Protein AF-A0A9W9NCR7-F1 (afdb_monomer_lite)

Sequence (289 aa):
MALSDISPRDAAFWTDAGGSRPLNTRGIPTPNPRQFLWVQVQWIVLAYLWFDLYKIIFVPGRASRMVDAIADTLIGAPANYPVKQVLQTSLECLINIISARFFLGGMQAFWGLVAVSASTDTLGTTADIWMWPPIFGAFNPFERSFQGLWGNWWHDILQRPFYFMAEWILPPNPSQVSYLWTIFGLTGVVHAVASYVTVQRALPAAKVFISFSLQPIATVYLKAPTRWKISLSLGGHNFLLSIVWVAESILSAAWFVWGLHWFWTDPGLAAFFTSISLPCSALQMTCSF

InterPro domains:
  IPR032805 Wax synthase domain [PF13813] (132-201)

Secondary structure (DSSP, 8-state):
--TT---HHHHHHHH-SSS---B-TTSPBPP-HHHHHHHHHHHHHHHHHHHHHHHHHSSTTHHHHHHHHHHHHHHSS---HHHHHHHHHHHHHHHHHHHHHHHHHHHHHHHHHHHHHHHHHHH---S-GGGS--SS----TT--SHHHIIIIITTHHHHHHHHHHHHHHSPSS--HHHHHHHHHHHHHHHHHHHHHHHH--HHHHHHHHHHHHHHHHHHHHTTHHHHHHHHHHSS--HHHHHHHHHHHHHHHHHIIIIITHHHHT-HHHHHHHHH---TT-HHHHHT--

Organism: Penicillium citrinum (NCBI:txid5077)

Foldseek 3Di:
DDPVPPPVVNVVVVPPPDDDADQDPVRHHDADLVVLLVQLVVLLVQLLVLLLVCCVCVPPPNLLVVLQVCCCVPVVDRPPPVVSVLSSLLVLLVSLVVNVQSVQSNVLSVVLVVCCVPPCVPPVNTSHVVVSDGQFADDDPVQLAPCCCVCGGHRVVCQVVLQVVLVVPDDPPDDPLSSQLSSLLVVLQVVLVVLCVQVVDNVLSVLSNVLSNCVSCLRPVLPPPLCVVDVPPDPDDPVSVVVSSVVNVVVVSCCCCPSCVCVSVPVSSVCVSVVPDDPDRVVVVVVPD

pLDDT: mean 76.22, std 15.1, range [27.3, 96.5]

Structure (mmCIF, N/CA/C/O backbone):
data_AF-A0A9W9NCR7-F1
#
_entry.id   AF-A0A9W9NCR7-F1
#
loop_
_atom_site.group_PDB
_atom_site.id
_atom_site.type_symbol
_atom_site.label_atom_id
_atom_site.label_alt_id
_atom_site.label_comp_id
_atom_site.label_asym_id
_atom_site.label_entity_id
_atom_site.label_seq_id
_atom_site.pdbx_PDB_ins_code
_atom_site.Cartn_x
_atom_site.Cartn_y
_atom_site.Cartn_z
_atom_site.occupancy
_atom_site.B_iso_or_equiv
_atom_site.auth_seq_id
_atom_site.auth_comp_id
_atom_site.auth_asym_id
_atom_site.auth_atom_id
_atom_site.pdbx_PDB_model_num
ATOM 1 N N . MET A 1 1 ? -9.897 13.897 21.481 1.00 36.91 1 MET A N 1
ATOM 2 C CA . MET A 1 1 ? -10.704 14.214 20.284 1.00 36.91 1 MET A CA 1
ATOM 3 C C . MET A 1 1 ? -12.133 13.762 20.555 1.00 36.91 1 MET A C 1
ATOM 5 O O . MET A 1 1 ? -12.321 12.597 20.883 1.00 36.91 1 MET A O 1
ATOM 9 N N . ALA A 1 2 ? -13.107 14.673 20.565 1.00 27.30 2 ALA A N 1
ATOM 10 C CA . ALA A 1 2 ? -14.512 14.313 20.761 1.00 27.30 2 ALA A CA 1
ATOM 11 C C . ALA A 1 2 ? -15.055 13.639 19.487 1.00 27.30 2 ALA A C 1
ATOM 13 O O . ALA A 1 2 ? -14.632 13.978 18.385 1.00 27.30 2 ALA A O 1
ATOM 14 N N . LEU A 1 3 ? -16.014 12.717 19.621 1.00 30.00 3 LEU A N 1
ATOM 15 C CA . LEU A 1 3 ? -16.709 12.056 18.499 1.00 30.00 3 LEU A CA 1
ATOM 16 C C . LEU A 1 3 ? -17.466 13.030 17.561 1.00 30.00 3 LEU A C 1
ATOM 18 O O . LEU A 1 3 ? -18.091 12.591 16.602 1.00 30.00 3 LEU A O 1
ATOM 22 N N . SER A 1 4 ? -17.414 14.339 17.824 1.00 29.73 4 SER A N 1
ATOM 23 C CA . SER A 1 4 ? -18.008 15.400 17.008 1.00 29.73 4 SER A CA 1
ATOM 24 C C . SER A 1 4 ? -17.183 15.797 15.778 1.00 29.73 4 SER A C 1
ATOM 26 O O . SER A 1 4 ? -17.719 16.490 14.923 1.00 29.73 4 SER A O 1
ATOM 28 N N . ASP A 1 5 ? -15.929 15.348 15.653 1.00 33.25 5 ASP A N 1
ATOM 29 C CA . ASP A 1 5 ? -15.047 15.685 14.517 1.00 33.25 5 ASP A CA 1
ATOM 30 C C . ASP A 1 5 ? -14.974 14.567 13.461 1.00 33.25 5 ASP A C 1
ATOM 32 O O . ASP A 1 5 ? -13.948 14.353 12.812 1.00 33.25 5 ASP A O 1
ATOM 36 N N . ILE A 1 6 ? -16.066 13.819 13.276 1.00 39.53 6 ILE A N 1
ATOM 37 C CA . ILE A 1 6 ? -16.197 12.951 12.103 1.00 39.53 6 ILE A CA 1
ATOM 38 C C . ILE A 1 6 ? -16.379 13.869 10.893 1.00 39.53 6 ILE A C 1
ATOM 40 O O . ILE A 1 6 ? -17.384 14.568 10.766 1.00 39.53 6 ILE A O 1
ATOM 44 N N . SER A 1 7 ? -15.374 13.885 10.020 1.00 37.06 7 SER A N 1
ATOM 45 C CA . SER A 1 7 ? -15.389 14.621 8.758 1.00 37.06 7 SER A CA 1
ATOM 46 C C . SER A 1 7 ? -16.710 14.376 8.004 1.00 37.06 7 SER A C 1
ATOM 48 O O . SER A 1 7 ? -1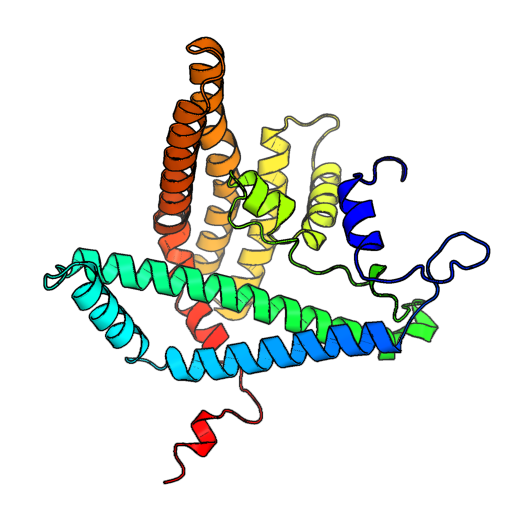7.134 13.224 7.890 1.00 37.06 7 SER A O 1
ATOM 50 N N . PRO A 1 8 ? -17.347 15.403 7.410 1.00 40.12 8 PRO A N 1
ATOM 51 C CA . PRO A 1 8 ? -18.537 15.229 6.570 1.00 40.12 8 PRO A CA 1
ATOM 52 C C . PRO A 1 8 ? -18.356 14.204 5.434 1.00 40.12 8 PRO A C 1
ATOM 54 O O . PRO A 1 8 ? -19.335 13.644 4.947 1.00 40.12 8 PRO A O 1
ATOM 57 N N . ARG A 1 9 ? -17.109 13.923 5.021 1.00 42.88 9 ARG A N 1
ATOM 58 C CA . ARG A 1 9 ? -16.788 12.853 4.060 1.00 42.88 9 ARG A CA 1
ATOM 59 C C . ARG A 1 9 ? -16.939 11.451 4.634 1.00 42.88 9 ARG A C 1
ATOM 61 O O . ARG A 1 9 ? -17.407 10.575 3.913 1.00 42.88 9 ARG A O 1
ATOM 68 N N . ASP A 1 10 ? -16.577 11.251 5.897 1.00 42.09 10 ASP A N 1
ATOM 69 C CA . ASP A 1 10 ? -16.763 9.964 6.561 1.00 42.09 10 ASP A CA 1
ATOM 70 C C . ASP A 1 10 ? -18.267 9.692 6.639 1.00 42.09 10 ASP A C 1
ATOM 72 O O . ASP A 1 10 ? -18.712 8.627 6.237 1.00 42.09 10 ASP A O 1
ATOM 76 N N . ALA A 1 11 ? -19.072 10.699 7.006 1.00 39.50 11 ALA A N 1
ATOM 77 C CA . ALA A 1 11 ? -20.534 10.608 6.992 1.00 39.50 11 ALA A CA 1
ATOM 78 C C . ALA A 1 11 ? -21.113 10.276 5.599 1.00 39.50 11 ALA A C 1
ATOM 80 O O . ALA A 1 11 ? -22.012 9.444 5.510 1.00 39.50 11 ALA A O 1
ATOM 81 N N . ALA A 1 12 ? -20.576 10.862 4.521 1.00 40.84 12 ALA A N 1
ATOM 82 C CA . ALA A 1 12 ? -21.054 10.634 3.153 1.00 40.84 12 ALA A CA 1
ATOM 83 C C . ALA A 1 12 ? -20.788 9.205 2.635 1.00 40.84 12 ALA A C 1
ATOM 85 O O . ALA A 1 12 ? -21.637 8.623 1.958 1.00 40.84 12 ALA A O 1
ATOM 86 N N . PHE A 1 13 ? -19.649 8.597 2.995 1.00 43.56 13 PHE A N 1
ATOM 87 C CA . PHE A 1 13 ? -19.373 7.192 2.664 1.00 43.56 13 PHE A CA 1
ATOM 88 C C . PHE A 1 13 ? -20.378 6.238 3.333 1.00 43.56 13 PHE A C 1
ATOM 90 O O . PHE A 1 13 ? -20.755 5.219 2.753 1.00 43.56 13 PHE A O 1
ATOM 97 N N . TRP A 1 14 ? -20.870 6.592 4.526 1.00 43.94 14 TRP A N 1
ATOM 98 C CA . TRP A 1 14 ? -21.879 5.813 5.249 1.00 43.94 14 TRP A CA 1
ATOM 99 C C . TRP A 1 14 ? -23.312 6.004 4.726 1.00 43.94 14 TRP A C 1
ATOM 101 O O . TRP A 1 14 ? -24.153 5.139 4.975 1.00 43.94 14 TRP A O 1
ATOM 111 N N . THR A 1 15 ? -23.606 7.087 3.996 1.00 43.56 15 THR A N 1
ATOM 112 C CA . THR A 1 15 ? -24.964 7.403 3.512 1.00 43.56 15 THR A CA 1
ATOM 113 C C . THR A 1 15 ? -25.232 7.019 2.056 1.00 43.56 15 THR A C 1
ATOM 115 O O . THR A 1 15 ? -26.384 6.750 1.722 1.00 43.56 15 THR A O 1
ATOM 118 N N . ASP A 1 16 ? -24.211 6.939 1.195 1.00 39.50 16 ASP A N 1
ATOM 119 C CA . ASP A 1 16 ? -24.409 6.768 -0.260 1.00 39.50 16 ASP A CA 1
ATOM 120 C C . ASP A 1 16 ? -24.527 5.314 -0.749 1.00 39.50 16 ASP A C 1
ATOM 122 O O . ASP A 1 16 ? -24.848 5.067 -1.912 1.00 39.50 16 ASP A O 1
ATOM 126 N N . ALA A 1 17 ? -24.380 4.318 0.128 1.00 43.31 17 ALA A N 1
ATOM 127 C CA . ALA A 1 17 ? -24.696 2.927 -0.209 1.00 43.31 17 ALA A CA 1
ATOM 128 C C . ALA A 1 17 ? -26.210 2.636 -0.096 1.00 43.31 17 ALA A C 1
ATOM 130 O O . ALA A 1 17 ? -26.626 1.763 0.665 1.00 43.31 17 ALA A O 1
ATOM 131 N N . GLY A 1 18 ? -27.013 3.391 -0.855 1.00 37.91 18 GLY A N 1
ATOM 132 C CA . GLY A 1 18 ? -28.340 3.030 -1.366 1.00 37.91 18 GLY A CA 1
ATOM 133 C C . GLY A 1 18 ? -29.353 2.459 -0.370 1.00 37.91 18 GLY A C 1
ATOM 134 O O . GLY A 1 18 ? -29.524 1.245 -0.278 1.00 37.91 18 GLY A O 1
ATOM 135 N N . GLY A 1 19 ? -30.112 3.343 0.278 1.00 45.12 19 GLY A N 1
ATOM 136 C CA . GLY A 1 19 ? -31.351 3.004 0.982 1.00 45.12 19 GLY A CA 1
ATOM 137 C C . GLY A 1 19 ? -31.327 3.437 2.441 1.00 45.12 19 GLY A C 1
ATOM 138 O O . GLY A 1 19 ? -30.420 3.085 3.190 1.00 45.12 19 GLY A O 1
ATOM 139 N N . SER A 1 20 ? -32.342 4.196 2.853 1.00 47.75 20 SER A N 1
ATOM 140 C CA . SER A 1 20 ? -32.597 4.574 4.244 1.00 47.75 20 SER A CA 1
ATOM 141 C C . SER A 1 20 ? -32.640 3.325 5.130 1.00 47.75 20 SER A C 1
ATOM 143 O O . SER A 1 20 ? -33.665 2.641 5.200 1.00 47.75 20 SER A O 1
ATOM 145 N N . ARG A 1 21 ? -31.519 2.978 5.772 1.00 56.84 21 ARG A N 1
ATOM 146 C CA . ARG A 1 21 ? -31.480 1.830 6.678 1.00 56.84 21 ARG A CA 1
ATOM 147 C C . ARG A 1 21 ? -32.313 2.146 7.917 1.00 56.84 21 ARG A C 1
ATOM 149 O O . ARG A 1 21 ? -32.193 3.251 8.448 1.00 56.84 21 ARG A O 1
ATOM 156 N N . PRO A 1 22 ? -33.117 1.193 8.412 1.00 54.28 22 PRO A N 1
ATOM 157 C CA . PRO A 1 22 ? -33.780 1.355 9.692 1.00 54.28 22 PRO A CA 1
ATOM 158 C C . PRO A 1 22 ? -32.711 1.509 10.777 1.00 54.28 22 PRO A C 1
ATOM 160 O O . PRO A 1 22 ? -31.915 0.599 11.042 1.00 54.28 22 PRO A O 1
ATOM 163 N N . LEU A 1 23 ? -32.672 2.704 11.361 1.00 62.44 23 LEU A N 1
ATOM 164 C CA . LEU A 1 23 ? -31.898 2.986 12.556 1.00 62.44 23 LEU A CA 1
ATOM 165 C C . LEU A 1 23 ? -32.598 2.312 13.738 1.00 62.44 23 LEU A C 1
ATOM 167 O O . LEU A 1 23 ? -33.828 2.307 13.823 1.00 62.44 23 LEU A O 1
ATOM 171 N N . ASN A 1 24 ? -31.831 1.734 14.656 1.00 63.00 24 ASN A N 1
ATOM 172 C CA . ASN A 1 24 ? -32.387 1.307 15.932 1.00 63.00 24 ASN A CA 1
ATOM 173 C C . ASN A 1 24 ? -32.826 2.533 16.758 1.00 63.00 24 ASN A C 1
ATOM 175 O O . ASN A 1 24 ? -32.590 3.684 16.387 1.00 63.00 24 ASN A O 1
ATOM 179 N N . THR A 1 25 ? -33.421 2.296 17.926 1.00 60.38 25 THR A N 1
ATOM 180 C CA . THR A 1 25 ? -33.891 3.356 18.839 1.00 60.38 25 THR A CA 1
ATOM 181 C C . THR A 1 25 ? -32.801 4.335 19.302 1.00 60.38 25 THR A C 1
ATOM 183 O O . THR A 1 25 ? -33.123 5.355 19.902 1.00 60.38 25 THR A O 1
ATOM 186 N N . ARG A 1 26 ? -31.519 4.056 19.024 1.00 61.25 26 ARG A N 1
ATOM 187 C CA . ARG A 1 26 ? -30.360 4.906 19.335 1.00 61.25 26 ARG A CA 1
ATOM 188 C C . ARG A 1 26 ? -29.765 5.606 18.108 1.00 61.25 26 ARG A C 1
ATOM 190 O O . ARG A 1 26 ? -28.696 6.194 18.222 1.00 61.25 26 ARG A O 1
ATOM 197 N N . GLY A 1 27 ? -30.406 5.529 16.942 1.00 68.19 27 GLY A N 1
ATOM 198 C CA . GLY A 1 27 ? -29.874 6.132 15.718 1.00 68.19 27 GLY A CA 1
ATOM 199 C C . GLY A 1 27 ? -28.718 5.347 15.086 1.00 68.19 27 GLY A C 1
ATOM 200 O O . GLY A 1 27 ? -28.031 5.882 14.223 1.00 68.19 27 GLY A O 1
ATOM 201 N N . ILE A 1 28 ? -28.481 4.097 15.503 1.00 64.81 28 ILE A N 1
ATOM 202 C CA . ILE A 1 28 ? -27.407 3.248 14.967 1.00 64.81 28 ILE A CA 1
ATOM 203 C C . ILE A 1 28 ? -28.005 2.345 13.880 1.00 64.81 28 ILE A C 1
ATOM 205 O O . ILE A 1 28 ? -29.048 1.728 14.131 1.00 64.81 28 ILE A O 1
ATOM 209 N N . PRO A 1 29 ? -27.390 2.238 12.688 1.00 68.25 29 PRO A N 1
ATOM 210 C CA . PRO A 1 29 ? -27.829 1.299 11.662 1.00 68.25 29 PRO A CA 1
ATOM 211 C C . PRO A 1 29 ? -27.954 -0.113 12.235 1.00 68.25 29 PRO A C 1
ATOM 213 O O . PRO A 1 29 ? -27.056 -0.588 12.927 1.00 68.25 29 PRO A O 1
ATOM 216 N N . THR A 1 30 ? -29.077 -0.777 11.972 1.00 70.75 30 THR A N 1
ATOM 217 C CA . THR A 1 30 ? -29.244 -2.175 12.380 1.00 70.75 30 THR A CA 1
ATOM 218 C C . THR A 1 30 ? -28.287 -3.086 11.599 1.00 70.75 30 THR A C 1
ATOM 220 O O . THR A 1 30 ? -28.084 -2.858 10.396 1.00 70.75 30 THR A O 1
ATOM 223 N N . PRO A 1 31 ? -27.721 -4.126 12.247 1.00 78.25 31 PRO A N 1
ATOM 224 C CA . PRO A 1 31 ? -26.874 -5.084 11.561 1.00 78.25 31 PRO A CA 1
ATOM 225 C C . PRO A 1 31 ? -27.588 -5.717 10.380 1.00 78.25 31 PRO A C 1
ATOM 227 O O . PRO A 1 31 ? -28.724 -6.178 10.491 1.00 78.25 31 PRO A O 1
ATOM 230 N N . ASN A 1 32 ? -26.893 -5.775 9.245 1.00 86.81 32 ASN A N 1
ATOM 231 C CA . ASN A 1 32 ? -27.354 -6.484 8.059 1.00 86.81 32 ASN A CA 1
ATOM 232 C C . ASN A 1 32 ? -26.350 -7.589 7.705 1.00 86.81 32 ASN A C 1
ATOM 234 O O . ASN A 1 32 ? -25.492 -7.386 6.839 1.00 86.81 32 ASN A O 1
ATOM 238 N N . PRO A 1 33 ? -26.465 -8.772 8.342 1.00 89.44 33 PRO A N 1
ATOM 239 C CA . PRO A 1 33 ? -25.520 -9.866 8.145 1.00 89.44 33 PRO A CA 1
ATOM 240 C C . PRO A 1 33 ? -25.420 -10.324 6.693 1.00 89.44 33 PRO A C 1
ATOM 242 O O . PRO A 1 33 ? -24.347 -10.709 6.240 1.00 89.44 33 PRO A O 1
ATOM 245 N N . ARG A 1 34 ? -26.525 -10.249 5.937 1.00 91.19 34 ARG A N 1
ATOM 246 C CA . ARG A 1 34 ? -26.544 -10.619 4.515 1.00 91.19 34 ARG A CA 1
ATOM 247 C C . ARG A 1 34 ? -25.710 -9.659 3.683 1.00 91.19 34 ARG A C 1
ATOM 249 O O . ARG A 1 34 ? -24.927 -10.103 2.852 1.00 91.19 34 ARG A O 1
ATOM 256 N N . GLN A 1 35 ? -25.864 -8.358 3.916 1.00 90.38 35 GLN A N 1
ATOM 257 C CA . GLN A 1 35 ? -25.078 -7.351 3.212 1.00 90.38 35 GLN A CA 1
ATOM 258 C C . GLN A 1 35 ? -23.601 -7.436 3.592 1.00 90.38 35 GLN A C 1
ATOM 260 O O . GLN A 1 35 ? -22.750 -7.360 2.713 1.00 90.38 35 GLN A O 1
ATOM 265 N N . PHE A 1 36 ? -23.299 -7.636 4.878 1.00 92.12 36 PHE A N 1
ATOM 266 C CA . PHE A 1 36 ? -21.935 -7.876 5.337 1.00 92.12 36 PHE A CA 1
ATOM 267 C C . PHE A 1 36 ? -21.319 -9.091 4.637 1.00 92.12 36 PHE A C 1
ATOM 269 O O . PHE A 1 36 ? -20.297 -8.945 3.973 1.00 92.12 36 PHE A O 1
ATOM 276 N N . LEU A 1 37 ? -21.977 -10.254 4.704 1.00 94.12 37 LEU A N 1
ATOM 277 C CA . LEU A 1 37 ? -21.518 -11.484 4.056 1.00 94.12 37 LEU A CA 1
ATOM 278 C C . LEU A 1 37 ? -21.290 -11.278 2.557 1.00 94.12 37 LEU A C 1
ATOM 280 O O . LEU A 1 37 ? -20.252 -11.674 2.036 1.00 94.12 37 LEU A O 1
ATOM 284 N N . TRP A 1 38 ? -22.232 -10.625 1.874 1.00 94.00 38 TRP A N 1
ATOM 285 C CA . TRP A 1 38 ? -22.127 -10.333 0.449 1.00 94.00 38 TRP A CA 1
ATOM 286 C C . TRP A 1 38 ? -20.890 -9.495 0.119 1.00 94.00 38 TRP A C 1
ATOM 288 O O . TRP A 1 38 ? -20.115 -9.883 -0.750 1.00 94.00 38 TRP A O 1
ATOM 298 N N . VAL A 1 39 ? -20.656 -8.399 0.849 1.00 90.75 39 VAL A N 1
ATOM 299 C CA . VAL A 1 39 ? -19.475 -7.541 0.652 1.00 90.75 39 VAL A CA 1
ATOM 300 C C . VAL A 1 39 ? -18.178 -8.318 0.893 1.00 90.75 39 VAL A C 1
ATOM 302 O O . VAL A 1 39 ? -17.247 -8.198 0.097 1.00 90.75 39 VAL A O 1
ATOM 305 N N . GLN A 1 40 ? -18.114 -9.152 1.938 1.00 93.94 40 GLN A N 1
ATOM 306 C CA . GLN A 1 40 ? -16.906 -9.939 2.206 1.00 93.94 40 GLN A CA 1
ATOM 307 C C . GLN A 1 40 ? -16.649 -10.993 1.124 1.00 93.94 40 GLN A C 1
ATOM 309 O O . GLN A 1 40 ? -15.530 -11.109 0.623 1.00 93.94 40 GLN A O 1
ATOM 314 N N . VAL A 1 41 ? -17.684 -11.725 0.703 1.00 94.56 41 VAL A N 1
ATOM 315 C CA . VAL A 1 41 ? -17.574 -12.717 -0.377 1.00 94.56 41 VAL A CA 1
ATOM 316 C C . VAL A 1 41 ? -17.150 -12.052 -1.685 1.00 94.56 41 VAL A C 1
ATOM 318 O O . VAL A 1 41 ? -16.259 -12.565 -2.358 1.00 94.56 41 VAL A O 1
ATOM 321 N N . GLN A 1 42 ? -17.722 -10.893 -2.027 1.00 94.62 42 GLN A N 1
ATOM 322 C CA . GLN A 1 42 ? -17.320 -10.131 -3.211 1.00 94.62 42 GLN A CA 1
ATOM 323 C C . GLN A 1 42 ? -15.824 -9.802 -3.196 1.00 94.62 42 GLN A C 1
ATOM 325 O O . GLN A 1 42 ? -15.143 -10.049 -4.189 1.00 94.62 42 GLN A O 1
ATOM 330 N N . TRP A 1 43 ? -15.291 -9.293 -2.082 1.00 94.00 43 TRP A N 1
ATOM 331 C CA . TRP A 1 43 ? -13.864 -8.974 -1.973 1.00 94.00 43 TRP A CA 1
ATOM 332 C C . TRP A 1 43 ? -12.962 -10.202 -2.070 1.00 94.00 43 TRP A C 1
ATOM 334 O O . TRP A 1 43 ? -11.942 -10.143 -2.755 1.00 94.00 43 TRP A O 1
ATOM 344 N N . ILE A 1 44 ? -13.344 -11.319 -1.445 1.00 94.25 44 ILE A N 1
ATOM 345 C CA . ILE A 1 44 ? -12.595 -12.581 -1.535 1.00 94.25 44 ILE A CA 1
ATOM 346 C C . ILE A 1 44 ? -12.567 -13.083 -2.984 1.00 94.25 44 ILE A C 1
ATOM 348 O O . ILE A 1 44 ? -11.501 -13.428 -3.491 1.00 94.25 44 ILE A O 1
ATOM 352 N N . VAL A 1 45 ? -13.712 -13.077 -3.673 1.00 93.94 45 VAL A N 1
ATOM 353 C CA . VAL A 1 45 ? -13.811 -13.500 -5.080 1.00 93.94 45 VAL A CA 1
ATOM 354 C C . VAL A 1 45 ? -13.006 -12.573 -5.991 1.00 93.94 45 VAL A C 1
ATOM 356 O O . VAL A 1 45 ? -12.251 -13.054 -6.829 1.00 93.94 45 VAL A O 1
ATOM 359 N N . LEU A 1 46 ? -13.108 -11.253 -5.822 1.00 93.62 46 LEU A N 1
ATOM 360 C CA . LEU A 1 46 ? -12.332 -10.294 -6.613 1.00 93.62 46 LEU A CA 1
ATOM 361 C C . LEU A 1 46 ? -10.826 -10.461 -6.397 1.00 93.62 46 LEU A C 1
ATOM 363 O O . LEU A 1 46 ? -10.068 -10.441 -7.365 1.00 93.62 46 LEU A O 1
ATOM 367 N N . ALA A 1 47 ? -10.393 -10.663 -5.151 1.00 92.94 47 ALA A N 1
ATOM 368 C CA . ALA A 1 47 ? -8.997 -10.939 -4.844 1.00 92.94 47 ALA A CA 1
ATOM 369 C C . ALA A 1 47 ? -8.529 -12.235 -5.514 1.00 92.94 47 ALA A C 1
ATOM 371 O O . ALA A 1 47 ? -7.483 -12.249 -6.159 1.00 92.94 47 ALA A O 1
ATOM 372 N N . TYR A 1 48 ? -9.331 -13.298 -5.428 1.00 92.75 48 TYR A N 1
ATOM 373 C CA . TYR A 1 48 ? -9.051 -14.571 -6.085 1.00 92.75 48 TYR A CA 1
ATOM 374 C C . TYR A 1 48 ? -8.878 -14.412 -7.599 1.00 92.75 48 TYR A C 1
ATOM 376 O O . TYR A 1 48 ? -7.853 -14.814 -8.150 1.00 92.75 48 TYR A O 1
ATOM 384 N N . LEU A 1 49 ? -9.859 -13.794 -8.265 1.00 93.06 49 LEU A N 1
ATOM 385 C CA . LEU A 1 49 ? -9.848 -13.577 -9.713 1.00 93.06 49 LEU A CA 1
ATOM 386 C C . LEU A 1 49 ? -8.661 -12.712 -10.141 1.00 93.06 49 LEU A C 1
ATOM 388 O O . LEU A 1 49 ? -8.023 -13.010 -11.148 1.00 93.06 49 LEU A O 1
ATOM 392 N N . TRP A 1 50 ? -8.332 -11.674 -9.366 1.00 93.19 50 TRP A N 1
ATOM 393 C CA . TRP A 1 50 ? -7.149 -10.858 -9.621 1.00 93.19 50 TRP A CA 1
ATOM 394 C C . TRP A 1 50 ? -5.868 -11.688 -9.552 1.00 93.19 50 TRP A C 1
ATOM 396 O O . TRP A 1 50 ? -5.042 -11.583 -10.451 1.00 93.19 50 TRP A O 1
ATOM 406 N N . PHE A 1 51 ? -5.691 -12.523 -8.525 1.00 89.94 51 PHE A N 1
ATOM 407 C CA . PHE A 1 51 ? -4.483 -13.341 -8.397 1.00 89.94 51 PHE A CA 1
ATOM 408 C C . PHE A 1 51 ? -4.385 -14.441 -9.455 1.00 89.94 51 PHE A C 1
ATOM 410 O O . PHE A 1 51 ? -3.280 -14.753 -9.901 1.00 89.94 51 PHE A O 1
ATOM 417 N N . ASP A 1 52 ? -5.510 -15.000 -9.895 1.00 89.44 52 ASP A N 1
ATOM 418 C CA . ASP A 1 52 ? -5.529 -15.956 -11.003 1.00 89.44 52 ASP A CA 1
ATOM 419 C C . ASP A 1 52 ? -5.126 -15.272 -12.319 1.00 89.44 52 ASP A C 1
ATOM 421 O O . ASP A 1 52 ? -4.218 -15.730 -13.019 1.00 89.44 52 ASP A O 1
ATOM 425 N N . LEU A 1 53 ? -5.696 -14.094 -12.594 1.00 88.31 53 LEU A N 1
ATOM 426 C CA . LEU A 1 53 ? -5.329 -13.264 -13.741 1.00 88.31 53 LEU A CA 1
ATOM 427 C C . LEU A 1 53 ? -3.866 -12.811 -13.679 1.00 88.31 53 LEU A C 1
ATOM 429 O O . LEU A 1 53 ? -3.153 -12.888 -14.680 1.00 88.31 53 LEU A O 1
ATOM 433 N N . TYR A 1 54 ? -3.401 -12.371 -12.507 1.00 86.62 54 TYR A N 1
ATOM 434 C CA . TYR A 1 54 ? -2.020 -11.962 -12.275 1.00 86.62 54 TYR A CA 1
ATOM 435 C C . TYR A 1 54 ? -1.074 -13.100 -12.640 1.00 86.62 54 TYR A C 1
ATOM 437 O O . TYR A 1 54 ? -0.131 -12.901 -13.401 1.00 86.62 54 TYR A O 1
ATOM 445 N N . LYS A 1 55 ? -1.362 -14.323 -12.186 1.00 83.56 55 LYS A N 1
ATOM 446 C CA . LYS A 1 55 ? -0.556 -15.489 -12.545 1.00 83.56 55 LYS A CA 1
ATOM 447 C C . LYS A 1 55 ? -0.570 -15.763 -14.038 1.00 83.56 55 LYS A C 1
ATOM 449 O O . LYS A 1 55 ? 0.480 -16.092 -14.561 1.00 83.56 55 LYS A O 1
ATOM 454 N N . ILE A 1 56 ? -1.699 -15.616 -14.733 1.00 83.06 56 ILE A N 1
ATOM 455 C CA . ILE A 1 56 ? -1.782 -15.834 -16.188 1.00 83.06 56 ILE A CA 1
ATOM 456 C C . ILE A 1 56 ? -0.967 -14.795 -16.968 1.00 83.06 56 ILE A C 1
ATOM 458 O O . ILE A 1 56 ? -0.265 -15.153 -17.921 1.00 83.06 56 ILE A O 1
ATOM 462 N N . ILE A 1 57 ? -1.079 -13.517 -16.605 1.00 80.81 57 ILE A N 1
ATOM 463 C CA . ILE A 1 57 ? -0.455 -12.407 -17.338 1.00 80.81 57 ILE A CA 1
ATOM 464 C C . ILE A 1 57 ? 1.035 -12.300 -16.998 1.00 80.81 57 ILE A C 1
ATOM 466 O O . ILE A 1 57 ? 1.859 -12.113 -17.892 1.00 80.81 57 ILE A O 1
ATOM 470 N N . PHE A 1 58 ? 1.388 -12.463 -15.724 1.00 75.38 58 PHE A N 1
ATOM 471 C CA . PHE A 1 58 ? 2.733 -12.224 -15.198 1.00 75.38 58 PHE A CA 1
ATOM 472 C C . PHE A 1 58 ? 3.547 -13.505 -14.988 1.00 75.38 58 PHE A C 1
ATOM 474 O O . PHE A 1 58 ? 4.569 -13.472 -14.305 1.00 75.38 58 PHE A O 1
ATOM 481 N N . VAL A 1 59 ? 3.168 -14.621 -15.635 1.00 72.06 59 VAL A N 1
ATOM 482 C CA . VAL A 1 59 ? 4.086 -15.763 -15.818 1.00 72.06 59 VAL A CA 1
ATOM 483 C C . VAL A 1 59 ? 5.417 -15.229 -16.369 1.00 72.06 59 VAL A C 1
ATOM 485 O O . VAL A 1 59 ? 5.386 -14.434 -17.323 1.00 72.06 59 VAL A O 1
ATOM 488 N N . PRO A 1 60 ? 6.575 -15.670 -15.835 1.00 67.56 60 PRO A N 1
ATOM 489 C CA . PRO A 1 60 ? 7.883 -15.294 -16.357 1.00 67.56 60 PRO A CA 1
ATOM 490 C C . PRO A 1 60 ? 7.922 -15.323 -17.894 1.00 67.56 60 PRO A C 1
ATOM 492 O O . PRO A 1 60 ? 7.566 -16.318 -18.526 1.00 67.56 60 PRO A O 1
ATOM 495 N N . GLY A 1 61 ? 8.287 -14.191 -18.502 1.00 66.81 61 GLY A N 1
ATOM 496 C CA . GLY A 1 61 ? 8.374 -14.010 -19.957 1.00 66.81 61 GLY A CA 1
ATOM 497 C C . GLY A 1 61 ? 7.130 -13.438 -20.657 1.00 66.81 61 GLY A C 1
ATOM 498 O O . GLY A 1 61 ? 7.280 -12.829 -21.713 1.00 66.81 61 GLY A O 1
ATOM 499 N N . ARG A 1 62 ? 5.908 -13.545 -20.108 1.00 73.88 62 ARG A N 1
ATOM 500 C CA . ARG A 1 62 ? 4.710 -12.910 -20.717 1.00 73.88 62 ARG A CA 1
ATOM 501 C C . ARG A 1 62 ? 4.648 -11.407 -20.465 1.00 73.88 62 ARG A C 1
ATOM 503 O O . ARG A 1 62 ? 4.365 -10.657 -21.394 1.00 73.88 62 ARG A O 1
ATOM 510 N N . ALA A 1 63 ? 4.980 -10.979 -19.249 1.00 71.62 63 ALA A N 1
ATOM 511 C CA . ALA A 1 63 ? 5.014 -9.568 -18.870 1.00 71.62 63 ALA A CA 1
ATOM 512 C C . ALA A 1 63 ? 5.969 -8.754 -19.759 1.00 71.62 63 ALA A C 1
ATOM 514 O O . ALA A 1 63 ? 5.581 -7.728 -20.309 1.00 71.62 63 ALA A O 1
ATOM 515 N N . SER A 1 64 ? 7.184 -9.273 -19.976 1.00 72.81 64 SER A N 1
ATOM 516 C CA . SER A 1 64 ? 8.184 -8.661 -20.859 1.00 72.81 64 SER A CA 1
ATOM 517 C C . SER A 1 64 ? 7.664 -8.519 -22.292 1.00 72.81 64 SER A C 1
ATOM 519 O O . SER A 1 64 ? 7.773 -7.438 -22.854 1.00 72.81 64 SER A O 1
ATOM 521 N N . ARG A 1 65 ? 6.996 -9.544 -22.846 1.00 80.94 65 ARG A N 1
ATOM 522 C CA . ARG A 1 65 ? 6.383 -9.454 -24.185 1.00 80.94 65 ARG A CA 1
ATOM 523 C C . ARG A 1 65 ? 5.274 -8.407 -24.273 1.00 80.94 65 ARG A C 1
ATOM 525 O O . ARG A 1 65 ? 5.121 -7.770 -25.308 1.00 80.94 65 ARG A O 1
ATOM 532 N N . MET A 1 66 ? 4.491 -8.233 -23.208 1.00 79.06 66 MET A N 1
ATOM 533 C CA . MET A 1 66 ? 3.459 -7.196 -23.164 1.00 79.06 66 MET A CA 1
ATOM 534 C C . MET A 1 66 ? 4.084 -5.798 -23.146 1.00 79.06 66 MET A C 1
ATOM 536 O O . MET A 1 66 ? 3.615 -4.917 -23.859 1.00 79.06 66 MET A O 1
ATOM 540 N N . VAL A 1 67 ? 5.167 -5.606 -22.385 1.00 78.44 67 VAL A N 1
ATOM 541 C CA . VAL A 1 67 ? 5.939 -4.352 -22.392 1.00 78.44 67 VAL A CA 1
ATOM 542 C C . VAL A 1 67 ? 6.537 -4.092 -23.769 1.00 78.44 67 VAL A C 1
ATOM 544 O O . VAL A 1 67 ? 6.437 -2.967 -24.248 1.00 78.44 67 VAL A O 1
ATOM 547 N N . ASP A 1 68 ? 7.101 -5.112 -24.420 1.00 78.81 68 ASP A N 1
ATOM 548 C CA . ASP A 1 68 ? 7.625 -4.994 -25.783 1.00 78.81 68 ASP A CA 1
ATOM 549 C C . ASP A 1 68 ? 6.531 -4.547 -26.757 1.00 78.81 68 ASP A C 1
ATOM 551 O O . ASP A 1 68 ? 6.704 -3.548 -27.447 1.00 78.81 68 ASP A O 1
ATOM 555 N N . ALA A 1 69 ? 5.363 -5.195 -26.734 1.00 82.75 69 ALA A N 1
ATOM 556 C CA . ALA A 1 69 ? 4.239 -4.824 -27.590 1.00 82.75 69 ALA A CA 1
ATOM 557 C C . ALA A 1 69 ? 3.739 -3.391 -27.329 1.00 82.75 69 ALA A C 1
ATOM 559 O O . ALA A 1 69 ? 3.447 -2.656 -28.274 1.00 82.75 69 ALA A O 1
ATOM 560 N N . ILE A 1 70 ? 3.653 -2.970 -26.062 1.00 80.44 70 ILE A N 1
ATOM 561 C CA . ILE A 1 70 ? 3.250 -1.606 -25.686 1.00 80.44 70 ILE A CA 1
ATOM 562 C C . ILE A 1 70 ? 4.292 -0.589 -26.157 1.00 80.44 70 ILE A C 1
ATOM 564 O O . ILE A 1 70 ? 3.921 0.434 -26.732 1.00 80.44 70 ILE A O 1
ATOM 568 N N . ALA A 1 71 ? 5.578 -0.858 -25.928 1.00 78.06 71 ALA A N 1
ATOM 569 C CA . ALA A 1 71 ? 6.666 0.021 -26.339 1.00 78.06 71 ALA A CA 1
ATOM 570 C C . ALA A 1 71 ? 6.694 0.179 -27.864 1.00 78.06 71 ALA A C 1
ATOM 572 O O . ALA A 1 71 ? 6.734 1.306 -28.356 1.00 78.06 71 ALA A O 1
ATOM 573 N N . ASP A 1 72 ? 6.581 -0.925 -28.600 1.00 79.81 72 ASP A N 1
ATOM 574 C CA . ASP A 1 72 ? 6.594 -0.923 -30.062 1.00 79.81 72 ASP A CA 1
ATOM 575 C C . ASP A 1 72 ? 5.356 -0.199 -30.635 1.00 79.81 72 ASP A C 1
ATOM 577 O O . ASP A 1 72 ? 5.478 0.567 -31.590 1.00 79.81 72 ASP A O 1
ATOM 581 N N . THR A 1 73 ? 4.178 -0.360 -30.012 1.00 83.94 73 THR A N 1
ATOM 582 C CA . THR A 1 73 ? 2.921 0.272 -30.466 1.00 83.94 73 THR A CA 1
ATOM 583 C C . THR A 1 73 ? 2.845 1.765 -30.137 1.00 83.94 73 THR A C 1
ATOM 585 O O . THR A 1 73 ? 2.393 2.552 -30.965 1.00 83.94 73 THR A O 1
ATOM 588 N N . LEU A 1 74 ? 3.245 2.175 -28.927 1.00 79.75 74 LEU A N 1
ATOM 589 C CA . LEU A 1 74 ? 3.080 3.559 -28.462 1.00 79.75 74 LEU A CA 1
ATOM 590 C C . LEU A 1 74 ? 4.234 4.480 -28.866 1.00 79.75 74 LEU A C 1
ATOM 592 O O . LEU A 1 74 ? 4.010 5.672 -29.059 1.00 79.75 74 LEU A O 1
ATOM 596 N N . ILE A 1 75 ? 5.461 3.957 -28.953 1.00 76.38 75 ILE A N 1
ATOM 597 C CA . ILE A 1 75 ? 6.667 4.773 -29.181 1.00 76.38 75 ILE A CA 1
ATOM 598 C C . ILE A 1 75 ? 7.078 4.748 -30.661 1.00 76.38 75 ILE A C 1
ATOM 600 O O . ILE A 1 75 ? 7.797 5.638 -31.109 1.00 76.38 75 ILE A O 1
ATOM 604 N N . GLY A 1 76 ? 6.590 3.780 -31.449 1.00 66.69 76 GLY A N 1
ATOM 605 C CA . GLY A 1 76 ? 6.800 3.732 -32.903 1.00 66.69 76 GLY A CA 1
ATOM 606 C C . GLY A 1 76 ? 8.258 3.517 -33.329 1.00 66.69 76 GLY A C 1
ATOM 607 O O . GLY A 1 76 ? 8.597 3.680 -34.498 1.00 66.69 76 GLY A O 1
ATOM 608 N N . ALA A 1 77 ? 9.126 3.157 -32.387 1.00 60.03 77 ALA A N 1
ATOM 609 C CA . ALA A 1 77 ? 10.522 2.814 -32.603 1.00 60.03 77 ALA A CA 1
ATOM 610 C C . ALA A 1 77 ? 10.898 1.699 -31.620 1.00 60.03 77 ALA A C 1
ATOM 612 O O . ALA A 1 77 ? 10.321 1.659 -30.529 1.00 60.03 77 ALA A O 1
ATOM 613 N N . PRO A 1 78 ? 11.868 0.823 -31.951 1.00 66.50 78 PRO A N 1
ATOM 614 C CA . PRO A 1 78 ? 12.397 -0.131 -30.988 1.00 66.50 78 PRO A CA 1
ATOM 615 C C . PRO A 1 78 ? 12.953 0.670 -29.814 1.00 66.50 78 PRO A C 1
ATOM 617 O O . PRO A 1 78 ? 14.015 1.289 -29.915 1.00 66.50 78 PRO A O 1
ATOM 620 N N . ALA A 1 79 ? 12.192 0.726 -28.719 1.00 62.97 79 ALA A N 1
ATOM 621 C CA . ALA A 1 79 ? 12.603 1.457 -27.536 1.00 62.97 79 ALA A CA 1
ATOM 622 C C . ALA A 1 79 ? 13.992 0.949 -27.139 1.00 62.97 79 ALA A C 1
ATOM 624 O O . ALA A 1 79 ? 14.223 -0.263 -27.057 1.00 62.97 79 ALA A O 1
ATOM 625 N N . ASN A 1 80 ? 14.940 1.871 -26.959 1.00 74.44 80 ASN A N 1
ATOM 626 C CA . ASN A 1 80 ? 16.275 1.496 -26.521 1.00 74.44 80 ASN A CA 1
ATOM 627 C C . ASN A 1 80 ? 16.175 0.738 -25.182 1.00 74.44 80 ASN A C 1
ATOM 629 O O . ASN A 1 80 ? 15.224 0.914 -24.414 1.00 74.44 80 ASN A O 1
ATOM 633 N N . TYR A 1 81 ? 17.153 -0.130 -24.911 1.00 75.94 81 TYR A N 1
ATOM 634 C CA . TYR A 1 81 ? 17.156 -0.983 -23.717 1.00 75.94 81 TYR A CA 1
ATOM 635 C C . TYR A 1 81 ? 16.810 -0.227 -22.409 1.00 75.94 81 TYR A C 1
ATOM 637 O O . TYR A 1 81 ? 15.979 -0.726 -21.648 1.00 75.94 81 TYR A O 1
ATOM 645 N N . PRO A 1 82 ? 17.318 1.005 -22.170 1.00 80.00 82 PRO A N 1
ATOM 646 C CA . PRO A 1 82 ? 16.956 1.776 -20.980 1.00 80.00 82 PRO A CA 1
ATOM 647 C C . PRO A 1 82 ? 15.466 2.135 -20.881 1.00 80.00 82 PRO A C 1
ATOM 649 O O . PRO A 1 82 ? 14.882 2.013 -19.805 1.00 80.00 82 PRO A O 1
ATOM 652 N N . VAL A 1 83 ? 14.823 2.558 -21.976 1.00 77.25 83 VAL A N 1
ATOM 653 C CA . VAL A 1 83 ? 13.397 2.935 -21.959 1.00 77.25 83 VAL A CA 1
ATOM 654 C C . VAL A 1 83 ? 12.518 1.714 -21.709 1.00 77.25 83 VAL A C 1
ATOM 656 O O . VAL A 1 83 ? 11.605 1.787 -20.886 1.00 77.25 83 VAL A O 1
ATOM 659 N N . LYS A 1 84 ? 12.824 0.572 -22.341 1.00 77.06 84 LYS A N 1
ATOM 660 C CA . LYS A 1 84 ? 12.102 -0.687 -22.087 1.00 77.06 84 LYS A CA 1
ATOM 661 C C . LYS A 1 84 ? 12.188 -1.098 -20.619 1.00 77.06 84 LYS A C 1
ATOM 663 O O . LYS A 1 84 ? 11.169 -1.422 -20.016 1.00 77.06 84 LYS A O 1
ATOM 668 N N . GLN A 1 85 ? 13.376 -0.999 -20.022 1.00 79.25 85 GLN A N 1
ATOM 669 C CA . GLN A 1 85 ? 13.587 -1.332 -18.614 1.00 79.25 85 GLN A CA 1
ATOM 670 C C . GLN A 1 85 ? 12.798 -0.414 -17.666 1.00 79.25 85 GLN A C 1
ATOM 672 O O . GLN A 1 85 ? 12.191 -0.895 -16.706 1.00 79.25 85 GLN A O 1
ATOM 677 N N . VAL A 1 86 ? 12.762 0.896 -17.934 1.00 78.69 86 VAL A N 1
ATOM 678 C CA . VAL A 1 86 ? 11.974 1.854 -17.137 1.00 78.69 86 VAL A CA 1
ATOM 679 C C . VAL A 1 86 ? 10.478 1.574 -17.261 1.00 78.69 86 VAL A C 1
ATOM 681 O O . VAL A 1 86 ? 9.781 1.561 -16.244 1.00 78.69 86 VAL A O 1
ATOM 684 N N . LEU A 1 87 ? 9.979 1.310 -18.472 1.00 78.38 87 LEU A N 1
ATOM 685 C CA . LEU A 1 87 ? 8.570 0.976 -18.698 1.00 78.38 87 LEU A CA 1
ATOM 686 C C . LEU A 1 87 ? 8.178 -0.314 -17.985 1.00 78.38 87 LEU A C 1
ATOM 688 O O . LEU A 1 87 ? 7.165 -0.337 -17.290 1.00 78.38 87 LEU A O 1
ATOM 692 N N . GLN A 1 88 ? 9.004 -1.353 -18.101 1.00 79.69 88 GLN A N 1
ATOM 693 C CA . GLN A 1 88 ? 8.781 -2.623 -17.421 1.00 79.69 88 GLN A CA 1
ATOM 694 C C . GLN A 1 88 ? 8.730 -2.439 -15.904 1.00 79.69 88 GLN A C 1
ATOM 696 O O . GLN A 1 88 ? 7.744 -2.820 -15.280 1.00 79.69 88 GLN A O 1
ATOM 701 N N . THR A 1 89 ? 9.736 -1.778 -15.328 1.00 77.31 89 THR A N 1
ATOM 702 C CA . THR A 1 89 ? 9.803 -1.516 -13.880 1.00 77.31 89 THR A CA 1
ATOM 703 C C . THR A 1 89 ? 8.584 -0.723 -13.401 1.00 77.31 89 THR A C 1
ATOM 705 O O . THR A 1 89 ? 8.016 -1.008 -12.347 1.00 77.31 89 THR A O 1
ATOM 708 N N . SER A 1 90 ? 8.160 0.280 -14.174 1.00 76.62 90 SER A N 1
ATOM 709 C CA . SER A 1 90 ? 7.011 1.125 -13.827 1.00 76.62 90 SER A CA 1
ATOM 710 C C . SER A 1 90 ? 5.699 0.345 -13.883 1.00 76.62 90 SER A C 1
ATOM 712 O O . SER A 1 90 ? 4.860 0.479 -12.993 1.00 76.62 90 SER A O 1
ATOM 714 N N . LEU A 1 91 ? 5.528 -0.491 -14.907 1.00 79.25 91 LEU A N 1
ATOM 715 C CA . LEU A 1 91 ? 4.360 -1.348 -15.052 1.00 79.25 91 LEU A CA 1
ATOM 716 C C . LEU A 1 91 ? 4.298 -2.370 -13.909 1.00 79.25 91 LEU A C 1
ATOM 718 O O . LEU A 1 91 ? 3.274 -2.457 -13.235 1.00 79.25 91 LEU A O 1
ATOM 722 N N . GLU A 1 92 ? 5.396 -3.080 -13.643 1.00 78.62 92 GLU A N 1
ATOM 723 C CA . GLU A 1 92 ? 5.512 -4.045 -12.539 1.00 78.62 92 GLU A CA 1
ATOM 724 C C . GLU A 1 92 ? 5.187 -3.400 -11.186 1.00 78.62 92 GLU A C 1
ATOM 726 O O . GLU A 1 92 ? 4.416 -3.958 -10.405 1.00 78.62 92 GLU A O 1
ATOM 731 N N . CYS A 1 93 ? 5.688 -2.188 -10.936 1.00 76.88 93 CYS A N 1
ATOM 732 C CA . CYS A 1 93 ? 5.347 -1.395 -9.756 1.00 76.88 93 CYS A CA 1
ATOM 733 C C . CYS A 1 93 ? 3.830 -1.162 -9.634 1.00 76.88 93 CYS A C 1
ATOM 735 O O . CYS A 1 93 ? 3.234 -1.497 -8.607 1.00 76.88 93 CYS A O 1
ATOM 737 N N . LEU A 1 94 ? 3.178 -0.659 -10.689 1.00 78.62 94 LEU A N 1
ATOM 738 C CA . LEU A 1 94 ? 1.730 -0.413 -10.688 1.00 78.62 94 LEU A CA 1
ATOM 739 C C . LEU A 1 94 ? 0.927 -1.691 -10.433 1.00 78.62 94 LEU A C 1
ATOM 741 O O . LEU A 1 94 ? -0.026 -1.689 -9.653 1.00 78.62 94 LEU A O 1
ATOM 745 N N . ILE A 1 95 ? 1.319 -2.800 -11.051 1.00 82.69 95 ILE A N 1
ATOM 746 C CA . ILE A 1 95 ? 0.642 -4.085 -10.868 1.00 82.69 95 ILE A CA 1
ATOM 747 C C . ILE A 1 95 ? 0.830 -4.596 -9.442 1.00 82.69 95 ILE A C 1
ATOM 749 O O . ILE A 1 95 ? -0.123 -5.106 -8.853 1.00 82.69 95 ILE A O 1
ATOM 753 N N . ASN A 1 96 ? 2.023 -4.455 -8.864 1.00 80.94 96 ASN A N 1
ATOM 754 C CA . ASN A 1 96 ? 2.286 -4.852 -7.483 1.00 80.94 96 ASN A CA 1
ATOM 755 C C . ASN A 1 96 ? 1.452 -4.020 -6.497 1.00 80.94 96 ASN A C 1
ATOM 757 O O . ASN A 1 96 ? 0.911 -4.577 -5.543 1.00 80.94 96 ASN A O 1
ATOM 761 N N . ILE A 1 97 ? 1.260 -2.722 -6.758 1.00 80.06 97 ILE A N 1
ATOM 762 C CA . ILE A 1 97 ? 0.349 -1.854 -5.991 1.00 80.06 97 ILE A CA 1
ATOM 763 C C . ILE A 1 97 ? -1.094 -2.367 -6.069 1.00 80.06 97 ILE A C 1
ATOM 765 O O . ILE A 1 97 ? -1.761 -2.518 -5.042 1.00 80.06 97 ILE A O 1
ATOM 769 N N . ILE A 1 98 ? -1.581 -2.668 -7.276 1.00 85.19 98 ILE A N 1
ATOM 770 C CA . ILE A 1 98 ? -2.937 -3.199 -7.476 1.00 85.19 98 ILE A CA 1
ATOM 771 C C . ILE A 1 98 ? -3.082 -4.567 -6.789 1.00 85.19 98 ILE A C 1
ATOM 773 O O . ILE A 1 98 ? -4.081 -4.825 -6.118 1.00 85.19 98 ILE A O 1
ATOM 777 N N . SER A 1 99 ? -2.058 -5.415 -6.872 1.00 87.06 99 SER A N 1
ATOM 778 C CA . SER A 1 99 ? -2.033 -6.738 -6.240 1.00 87.06 99 SER A CA 1
ATOM 779 C C . SER A 1 99 ? -2.049 -6.656 -4.724 1.00 87.06 99 SER A C 1
ATOM 781 O O . SER A 1 99 ? -2.825 -7.365 -4.087 1.00 87.06 99 SER A O 1
ATOM 783 N N . ALA A 1 100 ? -1.275 -5.742 -4.136 1.00 84.44 100 ALA A N 1
ATOM 784 C CA . ALA A 1 100 ? -1.323 -5.469 -2.706 1.00 84.44 100 ALA A CA 1
ATOM 785 C C . ALA A 1 100 ? -2.726 -5.023 -2.266 1.00 84.44 100 ALA A C 1
ATOM 787 O O . ALA A 1 100 ? -3.209 -5.472 -1.226 1.00 84.44 100 ALA A O 1
ATOM 788 N N . ARG A 1 101 ? -3.415 -4.203 -3.076 1.00 87.19 101 ARG A N 1
ATOM 789 C CA . ARG A 1 101 ? -4.795 -3.782 -2.796 1.00 87.19 101 ARG A CA 1
ATOM 790 C C . ARG A 1 101 ? -5.757 -4.960 -2.730 1.00 87.19 101 ARG A C 1
ATOM 792 O O . ARG A 1 101 ? -6.483 -5.095 -1.746 1.00 87.19 101 ARG A O 1
ATOM 799 N N . PHE A 1 102 ? -5.774 -5.793 -3.767 1.00 91.12 102 PHE A N 1
ATOM 800 C CA . PHE A 1 102 ? -6.656 -6.959 -3.811 1.00 91.12 102 PHE A CA 1
ATOM 801 C C . PHE A 1 102 ? -6.316 -7.968 -2.717 1.00 91.12 102 PHE A C 1
ATOM 803 O O . PHE A 1 102 ? -7.223 -8.475 -2.064 1.00 91.12 102 PHE A O 1
ATOM 810 N N . PHE A 1 103 ? -5.028 -8.202 -2.458 1.00 89.31 103 PHE A N 1
ATOM 811 C CA . PHE A 1 103 ? -4.579 -9.088 -1.388 1.00 89.31 103 PHE A CA 1
ATOM 812 C C . PHE A 1 103 ? -5.096 -8.644 -0.027 1.00 89.31 103 PHE A C 1
ATOM 814 O O . PHE A 1 103 ? -5.783 -9.398 0.654 1.00 89.31 103 PHE A O 1
ATOM 821 N N . LEU A 1 104 ? -4.793 -7.407 0.362 1.00 88.81 104 LEU A N 1
ATOM 822 C CA . LEU A 1 104 ? -5.163 -6.893 1.674 1.00 88.81 104 LEU A CA 1
ATOM 823 C C . LEU A 1 104 ? -6.683 -6.774 1.823 1.00 88.81 104 LEU A C 1
ATOM 825 O O . LEU A 1 104 ? -7.204 -7.128 2.876 1.00 88.81 104 LEU A O 1
ATOM 829 N N . GLY A 1 105 ? -7.401 -6.362 0.771 1.00 90.81 105 GLY A N 1
ATOM 830 C CA . GLY A 1 105 ? -8.867 -6.343 0.767 1.00 90.81 105 GLY A CA 1
ATOM 831 C C . GLY A 1 105 ? -9.476 -7.737 0.944 1.00 90.81 105 GLY A C 1
ATOM 832 O O . GLY A 1 105 ? -10.354 -7.923 1.784 1.00 90.81 105 GLY A O 1
ATOM 833 N N . GLY A 1 106 ? -8.968 -8.738 0.221 1.00 92.69 106 GLY A N 1
ATOM 834 C CA . GLY A 1 106 ? -9.401 -10.130 0.364 1.00 92.69 106 GLY A CA 1
ATOM 835 C C . GLY A 1 106 ? -9.078 -10.715 1.743 1.00 92.69 106 GLY A C 1
ATOM 836 O O . GLY A 1 106 ? -9.935 -11.347 2.357 1.00 92.69 106 GLY A O 1
ATOM 837 N N . MET A 1 107 ? -7.876 -10.458 2.266 1.00 91.31 107 MET A N 1
ATOM 838 C CA . MET A 1 107 ? -7.455 -10.908 3.599 1.00 91.31 107 MET A CA 1
ATOM 839 C C . MET A 1 107 ? -8.293 -10.279 4.707 1.00 91.31 107 MET A C 1
ATOM 841 O O . MET A 1 107 ? -8.706 -10.975 5.632 1.00 91.31 107 MET A O 1
ATOM 845 N N . GLN A 1 108 ? -8.568 -8.979 4.616 1.00 91.81 108 GLN A N 1
ATOM 846 C CA . GLN A 1 108 ? -9.451 -8.304 5.558 1.00 91.81 108 GLN A CA 1
ATOM 847 C C . GLN A 1 108 ? -10.851 -8.903 5.525 1.00 91.81 108 GLN A C 1
ATOM 849 O O . GLN A 1 108 ? -11.431 -9.154 6.579 1.00 91.81 108 GLN A O 1
ATOM 854 N N . ALA A 1 109 ? -11.378 -9.153 4.327 1.00 93.12 109 ALA A N 1
ATOM 855 C CA . ALA A 1 109 ? -12.703 -9.718 4.174 1.00 93.12 109 ALA A CA 1
ATOM 856 C C . ALA A 1 109 ? -12.808 -11.125 4.765 1.00 93.12 109 ALA A C 1
ATOM 858 O O . ALA A 1 109 ? -13.743 -11.430 5.509 1.00 93.12 109 ALA A O 1
ATOM 859 N N . PHE A 1 110 ? -11.799 -11.955 4.503 1.00 94.19 110 PHE A N 1
ATOM 860 C CA . PHE A 1 110 ? -11.675 -13.282 5.090 1.00 94.19 110 PHE A CA 1
ATOM 861 C C . PHE A 1 110 ? -11.617 -13.225 6.621 1.00 94.19 110 PHE A C 1
ATOM 863 O O . PHE A 1 110 ? -12.426 -13.865 7.292 1.00 94.19 110 PHE A O 1
ATOM 870 N N . TRP A 1 111 ? -10.715 -12.420 7.188 1.00 92.62 111 TRP A N 1
ATOM 871 C CA . TRP A 1 111 ? -10.587 -12.305 8.642 1.00 92.62 111 TRP A CA 1
ATOM 872 C C . TRP A 1 111 ? -11.807 -11.664 9.301 1.00 92.62 111 TRP A C 1
ATOM 874 O O . TRP A 1 111 ? -12.133 -12.034 10.425 1.00 92.62 111 TRP A O 1
ATOM 884 N N . GLY A 1 112 ? -12.525 -10.779 8.607 1.00 92.19 112 GLY A N 1
ATOM 885 C CA . GLY A 1 112 ? -13.803 -10.246 9.070 1.00 92.19 112 GLY A CA 1
ATOM 886 C C . GLY A 1 112 ? -14.868 -11.331 9.212 1.00 92.19 112 GLY A C 1
ATOM 887 O O . GLY A 1 112 ? -15.542 -11.398 10.238 1.00 92.19 112 GLY A O 1
ATOM 888 N N . LEU A 1 113 ? -14.979 -12.235 8.232 1.00 93.94 113 LEU A N 1
ATOM 889 C CA . LEU A 1 113 ? -15.874 -13.395 8.333 1.00 93.94 113 LEU A CA 1
ATOM 890 C C . LEU A 1 113 ? -15.482 -14.316 9.489 1.00 93.94 113 LEU A C 1
ATOM 892 O O . LEU A 1 113 ? -16.354 -14.731 10.253 1.00 93.94 113 LEU A O 1
ATOM 896 N N . VAL A 1 114 ? -14.188 -14.617 9.633 1.00 92.88 114 VAL A N 1
ATOM 897 C CA . VAL A 1 114 ? -13.681 -15.462 10.725 1.00 92.88 114 VAL A CA 1
ATOM 898 C C . VAL A 1 114 ? -13.981 -14.829 12.077 1.00 92.88 114 VAL A C 1
ATOM 900 O O . VAL A 1 114 ? -14.503 -15.500 12.959 1.00 92.88 114 VAL A O 1
ATOM 903 N N . ALA A 1 115 ? -13.695 -13.540 12.240 1.00 91.56 115 ALA A N 1
ATOM 904 C CA . ALA A 1 115 ? -13.884 -12.847 13.501 1.00 91.56 115 ALA A CA 1
ATOM 905 C C . ALA A 1 115 ? -15.361 -12.769 13.896 1.00 91.56 115 ALA A C 1
ATOM 907 O O . ALA A 1 115 ? -15.679 -13.114 15.031 1.00 91.56 115 ALA A O 1
ATOM 908 N N . VAL A 1 116 ? -16.268 -12.414 12.980 1.00 91.81 116 VAL A N 1
ATOM 909 C CA . VAL A 1 116 ? -17.714 -12.481 13.254 1.00 91.81 116 VAL A CA 1
ATOM 910 C C . VAL A 1 116 ? -18.107 -13.913 13.629 1.00 91.81 116 VAL A C 1
ATOM 912 O O . VAL A 1 116 ? -18.695 -14.139 14.675 1.00 91.81 116 VAL A O 1
ATOM 915 N N . SER A 1 117 ? -17.690 -14.915 12.857 1.00 89.94 117 SER A N 1
ATOM 916 C CA . SER A 1 117 ? -18.082 -16.308 13.125 1.00 89.94 117 SER A CA 1
ATOM 917 C C . SER A 1 117 ? -17.551 -16.854 14.458 1.00 89.94 117 SER A C 1
ATOM 919 O O . SER A 1 117 ? -18.220 -17.660 15.096 1.00 89.94 117 SER A O 1
ATOM 921 N N . ALA A 1 118 ? -16.350 -16.448 14.873 1.00 91.00 118 ALA A N 1
ATOM 922 C CA . ALA A 1 118 ? -15.660 -17.007 16.035 1.00 91.00 118 ALA A CA 1
ATOM 923 C C . ALA A 1 118 ? -15.836 -16.193 17.324 1.00 91.00 118 ALA A C 1
ATOM 925 O O . ALA A 1 118 ? -15.560 -16.709 18.406 1.00 91.00 118 ALA A O 1
ATOM 926 N N . SER A 1 119 ? -16.224 -14.918 17.231 1.00 88.94 119 SER A N 1
ATOM 927 C CA . SER A 1 119 ? -16.187 -14.003 18.378 1.00 88.94 119 SER A CA 1
ATOM 928 C C . SER A 1 119 ? -17.442 -13.162 18.589 1.00 88.94 119 SER A C 1
ATOM 930 O O . SER A 1 119 ? -17.428 -12.299 19.468 1.00 88.94 119 SER A O 1
ATOM 932 N N . THR A 1 120 ? -18.537 -13.417 17.858 1.00 85.25 120 THR A N 1
ATOM 933 C CA . THR A 1 120 ? -19.803 -12.701 18.092 1.00 85.25 120 THR A CA 1
ATOM 934 C C . THR A 1 120 ? -20.254 -12.819 19.547 1.00 85.25 120 THR A C 1
ATOM 936 O O . THR A 1 120 ? -20.573 -11.803 20.160 1.00 85.25 120 THR A O 1
ATOM 939 N N . ASP A 1 121 ? -20.191 -14.015 20.133 1.00 83.81 121 ASP A N 1
ATOM 940 C CA . ASP A 1 12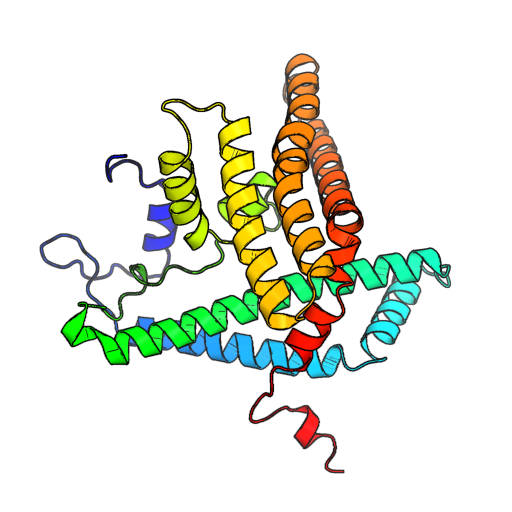1 ? -20.681 -14.242 21.499 1.00 83.81 121 ASP A CA 1
ATOM 941 C C . ASP A 1 121 ? -19.726 -13.721 22.587 1.00 83.81 121 ASP A C 1
ATOM 943 O O . ASP A 1 121 ? -20.159 -13.405 23.693 1.00 83.81 121 ASP A O 1
ATOM 947 N N . THR A 1 122 ? -18.423 -13.621 22.295 1.00 85.94 122 THR A N 1
ATOM 948 C CA . THR A 1 122 ? -17.386 -13.289 23.291 1.00 85.94 122 THR A CA 1
ATOM 949 C C . THR A 1 122 ? -16.946 -11.832 23.250 1.00 85.94 122 THR A C 1
ATOM 951 O O . 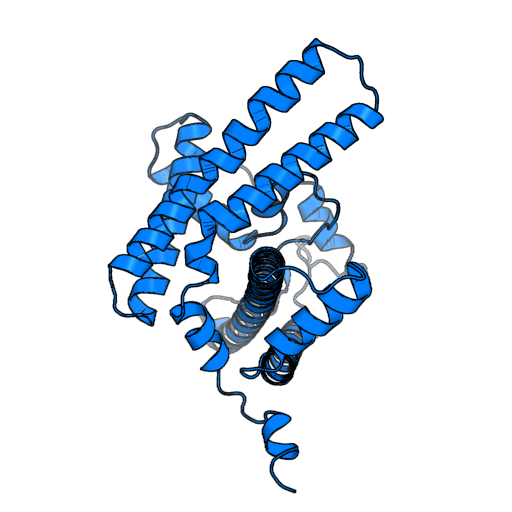THR A 1 122 ? -16.745 -11.219 24.296 1.00 85.94 122 THR A O 1
ATOM 954 N N . LEU A 1 123 ? -16.785 -11.271 22.053 1.00 83.81 123 LEU A N 1
ATOM 955 C CA . LEU A 1 123 ? -16.306 -9.906 21.831 1.00 83.81 123 LEU A CA 1
ATOM 956 C C . LEU A 1 123 ? -17.421 -8.968 21.361 1.00 83.81 123 LEU A C 1
ATOM 958 O O . LEU A 1 123 ? -17.172 -7.779 21.165 1.00 83.81 123 LEU A O 1
ATOM 962 N N . GLY A 1 124 ? -18.638 -9.486 21.155 1.00 81.88 124 GLY A N 1
ATOM 963 C CA . GLY A 1 124 ? -19.743 -8.708 20.603 1.00 81.88 124 GLY A CA 1
ATOM 964 C C . GLY A 1 124 ? -19.472 -8.246 19.172 1.00 81.88 124 GLY A C 1
ATOM 965 O O . GLY A 1 124 ? -20.019 -7.229 18.750 1.00 81.88 124 GLY A O 1
ATOM 966 N N . THR A 1 125 ? -18.600 -8.940 18.430 1.00 83.62 125 THR A N 1
ATOM 967 C CA . THR A 1 125 ? -18.332 -8.608 17.029 1.00 83.62 125 THR A CA 1
ATOM 968 C C . THR A 1 125 ? -19.584 -8.885 16.210 1.00 83.62 125 THR A C 1
ATOM 970 O O . THR A 1 125 ? -20.044 -10.022 16.097 1.00 83.62 125 THR A O 1
ATOM 973 N N . THR A 1 126 ? -20.171 -7.838 15.638 1.00 87.06 126 THR A N 1
ATOM 974 C CA . THR A 1 126 ? -21.369 -7.974 14.813 1.00 87.06 126 THR A CA 1
ATOM 975 C C . THR A 1 126 ? -21.010 -7.981 13.331 1.00 87.06 126 THR A C 1
ATOM 977 O O . THR A 1 126 ? -19.970 -7.478 12.888 1.00 87.06 126 THR A O 1
ATOM 980 N N . ALA A 1 127 ? -21.907 -8.562 12.534 1.00 87.69 127 ALA A N 1
ATOM 981 C CA . ALA A 1 127 ? -21.861 -8.544 11.074 1.00 87.69 127 ALA A CA 1
ATOM 982 C C . ALA A 1 127 ? -22.279 -7.166 10.514 1.00 87.69 127 ALA A C 1
ATOM 984 O O . ALA A 1 127 ? -23.142 -7.056 9.641 1.00 87.69 127 ALA A O 1
ATOM 985 N N . ASP A 1 128 ? -21.699 -6.105 11.067 1.00 86.06 128 ASP A N 1
ATOM 986 C CA . ASP A 1 128 ? -21.959 -4.713 10.736 1.00 86.06 128 ASP A CA 1
ATOM 987 C C . ASP A 1 128 ? -20.839 -4.149 9.875 1.00 86.06 128 ASP A C 1
ATOM 989 O O . ASP A 1 128 ? -19.716 -4.001 10.337 1.00 86.06 128 ASP A O 1
ATOM 993 N N . ILE A 1 129 ? -21.136 -3.752 8.636 1.00 83.12 129 ILE A N 1
ATOM 994 C CA . ILE A 1 129 ? -20.120 -3.247 7.690 1.00 83.12 129 ILE A CA 1
ATOM 995 C C . ILE A 1 129 ? -19.294 -2.090 8.271 1.00 83.12 129 ILE A C 1
ATOM 997 O O . ILE A 1 129 ? -18.107 -1.986 7.979 1.00 83.12 129 ILE A O 1
ATOM 1001 N N . TRP A 1 130 ? -19.889 -1.249 9.119 1.00 81.44 130 TRP A N 1
ATOM 1002 C CA . TRP A 1 130 ? -19.181 -0.122 9.723 1.00 81.44 130 TRP A CA 1
ATOM 1003 C C . TRP A 1 130 ? -18.095 -0.532 10.725 1.00 81.44 130 TRP A C 1
ATOM 1005 O O . TRP A 1 130 ? -17.143 0.220 10.918 1.00 81.44 130 TRP A O 1
ATOM 1015 N N . MET A 1 131 ? -18.186 -1.731 11.308 1.00 83.88 131 MET A N 1
ATOM 1016 C CA . MET A 1 131 ? -17.136 -2.309 12.158 1.00 83.88 131 MET A CA 1
ATOM 1017 C C . MET A 1 131 ? -15.973 -2.889 11.348 1.00 83.88 131 MET A C 1
ATOM 1019 O O . MET A 1 131 ? -14.921 -3.187 11.909 1.00 83.88 131 MET A O 1
ATOM 1023 N N . TRP A 1 132 ? -16.144 -3.023 10.031 1.00 85.56 132 TRP A N 1
ATOM 1024 C CA . TRP A 1 132 ? -15.173 -3.606 9.109 1.00 85.56 132 TRP A CA 1
ATOM 1025 C C . TRP A 1 132 ? -14.851 -2.626 7.967 1.00 85.56 132 TRP A C 1
ATOM 1027 O O . TRP A 1 132 ? -15.050 -2.966 6.797 1.00 85.56 132 TRP A O 1
ATOM 1037 N N . PRO A 1 133 ? -14.393 -1.393 8.277 1.00 83.06 133 PRO A N 1
ATOM 1038 C CA . PRO A 1 133 ? -14.131 -0.378 7.261 1.00 83.06 133 PRO A CA 1
ATOM 1039 C C . PRO A 1 133 ? -12.997 -0.837 6.337 1.00 83.06 133 PRO A C 1
ATOM 1041 O O . PRO A 1 133 ? -12.058 -1.465 6.815 1.00 83.06 133 PRO A O 1
ATOM 1044 N N . PRO A 1 134 ? -13.037 -0.545 5.030 1.00 81.75 134 PRO A N 1
ATOM 1045 C CA . PRO A 1 134 ? -12.029 -1.036 4.092 1.00 81.75 134 PRO A CA 1
ATOM 1046 C C . PRO A 1 134 ? -10.614 -0.543 4.447 1.00 81.75 134 PRO A C 1
ATOM 1048 O O . PRO A 1 134 ? -10.433 0.592 4.878 1.00 81.75 134 PRO A O 1
ATOM 1051 N N . ILE A 1 135 ? -9.587 -1.375 4.218 1.00 81.75 135 ILE A N 1
ATOM 1052 C CA . ILE A 1 135 ? -8.177 -0.974 4.411 1.00 81.75 135 ILE A CA 1
ATOM 1053 C C . ILE A 1 135 ? -7.799 0.211 3.523 1.00 81.75 135 ILE A C 1
ATOM 1055 O O . ILE A 1 135 ? -7.000 1.052 3.929 1.00 81.75 135 ILE A O 1
ATOM 1059 N N . PHE A 1 136 ? -8.341 0.269 2.308 1.00 81.31 136 PHE A N 1
ATOM 1060 C CA . PHE A 1 136 ? -8.094 1.360 1.374 1.00 81.31 136 PHE A CA 1
ATOM 1061 C C . PHE A 1 136 ? -9.309 2.269 1.300 1.00 81.31 136 PHE A C 1
ATOM 1063 O O . PHE A 1 136 ? -10.433 1.785 1.162 1.00 81.31 136 PHE A O 1
ATOM 1070 N N . GLY A 1 137 ? -9.066 3.575 1.302 1.00 79.75 137 GLY A N 1
ATOM 1071 C CA . GLY A 1 137 ? -10.105 4.560 1.045 1.00 79.75 137 GLY A CA 1
ATOM 1072 C C . GLY A 1 137 ? -10.515 4.606 -0.432 1.00 79.75 137 GLY A C 1
ATOM 1073 O O . GLY A 1 137 ? -10.135 3.766 -1.262 1.00 79.75 137 GLY A O 1
ATOM 1074 N N . ALA A 1 138 ? -11.304 5.615 -0.792 1.00 75.94 138 ALA A N 1
ATOM 1075 C CA . ALA A 1 138 ? -11.710 5.824 -2.175 1.00 75.94 138 ALA A CA 1
ATOM 1076 C C . ALA A 1 138 ? -10.497 6.227 -3.030 1.00 75.94 138 ALA A C 1
ATOM 1078 O O . ALA A 1 138 ? -9.857 7.249 -2.784 1.00 75.94 138 ALA A O 1
ATOM 1079 N N . PHE A 1 139 ? -10.188 5.435 -4.062 1.00 70.00 139 PHE A N 1
ATOM 1080 C CA . PHE A 1 139 ? -9.180 5.844 -5.035 1.00 70.00 139 PHE A CA 1
ATOM 1081 C C . PHE A 1 139 ? -9.771 6.931 -5.917 1.00 70.00 139 PHE A C 1
ATOM 1083 O O . PHE A 1 139 ? -10.684 6.673 -6.701 1.00 70.00 139 PHE A O 1
ATOM 1090 N N . ASN A 1 140 ? -9.233 8.136 -5.801 1.00 72.56 140 ASN A N 1
ATOM 1091 C CA . ASN A 1 140 ? -9.523 9.202 -6.733 1.00 72.56 140 ASN A CA 1
ATOM 1092 C C . ASN A 1 140 ? -8.327 9.327 -7.692 1.00 72.56 140 ASN A C 1
ATOM 1094 O O . ASN A 1 140 ? -7.270 9.788 -7.263 1.00 72.56 140 ASN A O 1
ATOM 1098 N N . PRO A 1 141 ? -8.460 8.951 -8.980 1.00 64.69 141 PRO A N 1
ATOM 1099 C CA . PRO A 1 141 ? -7.375 9.111 -9.952 1.00 64.69 141 PRO A CA 1
ATOM 1100 C C . PRO A 1 141 ? -7.003 10.585 -10.172 1.00 64.69 141 PRO A C 1
ATOM 1102 O O . PRO A 1 141 ? -5.924 10.884 -10.673 1.00 64.69 141 PRO A O 1
ATOM 1105 N N . PHE A 1 142 ? -7.882 11.508 -9.773 1.00 64.44 142 PHE A N 1
ATOM 1106 C CA . PHE A 1 142 ? -7.652 12.948 -9.784 1.00 64.44 142 PHE A CA 1
ATOM 1107 C C . PHE A 1 142 ? -7.164 13.483 -8.434 1.00 64.44 142 PHE A C 1
ATOM 1109 O O . PHE A 1 142 ? -7.124 14.702 -8.252 1.00 64.44 142 PHE A O 1
ATOM 1116 N N . GLU A 1 143 ? -6.838 12.619 -7.466 1.00 64.38 143 GLU A N 1
ATOM 1117 C CA . GLU A 1 143 ? -6.236 13.036 -6.202 1.00 64.38 143 GLU A CA 1
ATOM 1118 C C . GLU A 1 143 ? -4.896 13.713 -6.495 1.00 64.38 143 GLU A C 1
ATOM 1120 O O . GLU A 1 143 ? -3.984 13.141 -7.089 1.00 64.38 143 GLU A O 1
ATOM 1125 N N . ARG A 1 144 ? -4.797 14.988 -6.120 1.00 62.19 144 ARG A N 1
ATOM 1126 C CA . ARG A 1 144 ? -3.794 15.898 -6.694 1.00 62.19 144 ARG A CA 1
ATOM 1127 C C . ARG A 1 144 ? -2.475 15.899 -5.940 1.00 62.19 144 ARG A C 1
ATOM 1129 O O . ARG A 1 144 ? -1.622 16.727 -6.234 1.00 62.19 144 ARG A O 1
ATOM 1136 N N . SER A 1 145 ? -2.321 15.058 -4.918 1.00 66.06 145 SER A N 1
ATOM 1137 C CA . SER A 1 145 ? -1.105 15.056 -4.114 1.00 66.06 145 SER A CA 1
ATOM 1138 C C . SER A 1 145 ? -0.796 13.706 -3.493 1.00 66.06 145 SER A C 1
ATOM 1140 O O . SER A 1 145 ? -1.693 12.963 -3.104 1.00 66.06 145 SER A O 1
ATOM 1142 N N . PHE A 1 146 ? 0.495 13.456 -3.290 1.00 66.50 146 PHE A N 1
ATOM 1143 C CA . PHE A 1 146 ? 1.010 12.316 -2.536 1.00 66.50 146 PHE A CA 1
ATOM 1144 C C . PHE A 1 146 ? 0.403 12.220 -1.129 1.00 66.50 146 PHE A C 1
ATOM 1146 O O . PHE A 1 146 ? 0.087 11.137 -0.659 1.00 66.50 146 PHE A O 1
ATOM 1153 N N . GLN A 1 147 ? 0.151 13.359 -0.473 1.00 71.88 147 GLN A N 1
ATOM 1154 C CA . GLN A 1 147 ? -0.566 13.377 0.805 1.00 71.88 147 GLN A CA 1
ATOM 1155 C C . GLN A 1 147 ? -1.992 12.835 0.671 1.00 71.88 147 GLN A C 1
ATOM 1157 O O . GLN A 1 147 ? -2.452 12.161 1.575 1.00 71.88 147 GLN A O 1
ATOM 1162 N N . GLY A 1 148 ? -2.693 13.128 -0.424 1.00 70.31 148 GLY A N 1
ATOM 1163 C CA . GLY A 1 148 ? -4.016 12.559 -0.670 1.00 70.31 148 GLY A CA 1
ATOM 1164 C C . GLY A 1 148 ? -3.937 11.064 -0.975 1.00 70.31 148 GLY A C 1
ATOM 1165 O O . GLY A 1 148 ? -4.757 10.297 -0.491 1.00 70.31 148 GLY A O 1
ATOM 1166 N N . LEU A 1 149 ? -2.894 10.627 -1.687 1.00 73.25 149 LEU A N 1
ATOM 1167 C CA . LEU A 1 149 ? -2.634 9.204 -1.905 1.00 73.25 149 LEU A CA 1
ATOM 1168 C C . LEU A 1 149 ? -2.449 8.457 -0.571 1.00 73.25 149 LEU A C 1
ATOM 1170 O O . LEU A 1 149 ? -3.114 7.453 -0.346 1.00 73.25 149 LEU A O 1
ATOM 1174 N N . TRP A 1 150 ? -1.602 8.965 0.330 1.00 74.31 150 TRP A N 1
ATOM 1175 C CA . TRP A 1 150 ? -1.346 8.332 1.632 1.00 74.31 150 TRP A CA 1
ATOM 1176 C C . TRP A 1 150 ? -2.426 8.581 2.682 1.00 74.31 150 TRP A C 1
ATOM 1178 O O . TRP A 1 150 ? -2.636 7.742 3.540 1.00 74.31 150 TRP A O 1
ATOM 1188 N N . GLY A 1 151 ? -3.080 9.738 2.644 1.00 69.44 151 GLY A N 1
ATOM 1189 C CA . GLY A 1 151 ? -4.024 10.175 3.671 1.00 69.44 151 GLY A CA 1
ATOM 1190 C C . GLY A 1 151 ? -5.491 9.928 3.338 1.00 69.44 151 GLY A C 1
ATOM 1191 O O . GLY A 1 151 ? -6.306 9.992 4.243 1.00 69.44 151 GLY A O 1
ATOM 1192 N N . ASN A 1 152 ? -5.841 9.675 2.070 1.00 71.31 152 ASN A N 1
ATOM 1193 C CA . ASN A 1 152 ? -7.228 9.407 1.663 1.00 71.31 152 ASN A CA 1
ATOM 1194 C C . ASN A 1 152 ? -7.412 8.018 1.043 1.00 71.31 152 ASN A C 1
ATOM 1196 O O . ASN A 1 152 ? -8.540 7.539 0.958 1.00 71.31 152 ASN A O 1
ATOM 1200 N N . TRP A 1 153 ? -6.345 7.399 0.529 1.00 74.31 153 TRP A N 1
ATOM 1201 C CA . TRP A 1 153 ? -6.451 6.133 -0.195 1.00 74.31 153 TRP A CA 1
ATOM 1202 C C . TRP A 1 153 ? -5.676 4.995 0.467 1.00 74.31 153 TRP A C 1
ATOM 1204 O O . TRP A 1 153 ? -6.236 3.919 0.675 1.00 74.31 153 TRP A O 1
ATOM 1214 N N . TRP A 1 154 ? -4.405 5.200 0.797 1.00 71.88 154 TRP A N 1
ATOM 1215 C CA . TRP A 1 154 ? -3.528 4.137 1.273 1.00 71.88 154 TRP A CA 1
ATOM 1216 C C . TRP A 1 154 ? -3.643 3.924 2.790 1.00 71.88 154 TRP A C 1
ATOM 1218 O O . TRP A 1 154 ? -3.234 4.778 3.565 1.00 71.88 154 TRP A O 1
ATOM 1228 N N . HIS A 1 155 ? -4.137 2.754 3.210 1.00 66.75 155 HIS A N 1
ATOM 1229 C CA . HIS A 1 155 ? -4.250 2.350 4.620 1.00 66.75 155 HIS A CA 1
ATOM 1230 C C . HIS A 1 155 ? -5.083 3.286 5.520 1.00 66.75 155 HIS A C 1
ATOM 1232 O O . HIS A 1 155 ? -4.707 3.526 6.668 1.00 66.75 155 HIS A O 1
ATOM 1238 N N . ASP A 1 156 ? -6.235 3.758 5.040 1.00 72.88 156 ASP A N 1
ATOM 1239 C CA . ASP A 1 156 ? -7.146 4.638 5.794 1.00 72.88 156 ASP A CA 1
ATOM 1240 C C . ASP A 1 156 ? -7.457 4.087 7.204 1.00 72.88 156 ASP A C 1
ATOM 1242 O O . ASP A 1 156 ? -7.310 4.774 8.217 1.00 72.88 156 ASP A O 1
ATOM 1246 N N . ILE A 1 157 ? -7.721 2.777 7.308 1.00 76.69 157 ILE A N 1
ATOM 1247 C CA . ILE A 1 157 ? -7.958 2.117 8.603 1.00 76.69 157 ILE A CA 1
ATOM 1248 C C . ILE A 1 157 ? -6.737 2.132 9.540 1.00 76.69 157 ILE A C 1
ATOM 1250 O O . ILE A 1 157 ? -6.897 2.159 10.760 1.00 76.69 157 ILE A O 1
ATOM 1254 N N . LEU A 1 158 ? -5.513 2.103 9.002 1.00 77.94 158 LEU A N 1
ATOM 1255 C CA . LEU A 1 158 ? -4.292 2.056 9.814 1.00 77.94 158 LEU A CA 1
ATOM 1256 C C . LEU A 1 158 ? -3.826 3.449 10.232 1.00 77.94 158 LEU A C 1
ATOM 1258 O O . LEU A 1 158 ? -3.065 3.566 11.193 1.00 77.94 158 LEU A O 1
ATOM 1262 N N . GLN A 1 159 ? -4.306 4.504 9.569 1.00 79.69 159 GLN A N 1
ATOM 1263 C CA . GLN A 1 159 ? -3.911 5.872 9.880 1.00 79.69 159 GLN A CA 1
ATOM 1264 C C . GLN A 1 159 ? -4.194 6.216 11.343 1.00 79.69 159 GLN A C 1
ATOM 1266 O O . GLN A 1 159 ? -3.307 6.720 12.028 1.00 79.69 159 GLN A O 1
ATOM 1271 N N . ARG A 1 160 ? -5.396 5.907 11.848 1.00 83.50 160 ARG A N 1
ATOM 1272 C CA . ARG A 1 160 ? -5.781 6.216 13.237 1.00 83.50 160 ARG A CA 1
ATOM 1273 C C . ARG A 1 160 ? -4.928 5.464 14.271 1.00 83.50 160 ARG A C 1
ATOM 1275 O O . ARG A 1 160 ? -4.401 6.130 15.157 1.00 83.50 160 ARG A O 1
ATOM 1282 N N . PRO A 1 161 ? -4.721 4.135 14.184 1.00 87.88 161 PRO A N 1
ATOM 1283 C CA . PRO A 1 161 ? -3.783 3.433 15.061 1.00 87.88 161 PRO A CA 1
ATOM 1284 C C . PRO A 1 161 ? -2.373 4.034 15.078 1.00 87.88 161 PRO A C 1
ATOM 1286 O O . PRO A 1 161 ? -1.821 4.255 16.154 1.00 87.88 161 PRO A O 1
ATOM 1289 N N . PHE A 1 162 ? -1.791 4.342 13.912 1.00 89.81 162 PHE A N 1
ATOM 1290 C CA . PHE A 1 162 ? -0.460 4.956 13.856 1.00 89.81 162 PHE A CA 1
ATOM 1291 C C . PHE A 1 162 ? -0.445 6.379 14.419 1.00 89.81 162 PHE A C 1
ATOM 1293 O O . PHE A 1 162 ? 0.519 6.753 15.083 1.00 89.81 162 PHE A O 1
ATOM 1300 N N . TYR A 1 163 ? -1.517 7.143 14.206 1.00 88.44 163 TYR A N 1
ATOM 1301 C CA . TYR A 1 163 ? -1.723 8.461 14.803 1.00 88.44 163 TYR A CA 1
ATOM 1302 C C . TYR A 1 163 ? -1.737 8.364 16.338 1.00 88.44 163 TYR A C 1
ATOM 1304 O O . TYR A 1 163 ? -0.936 9.010 17.010 1.00 88.44 163 TYR A O 1
ATOM 1312 N N . PHE A 1 164 ? -2.548 7.470 16.909 1.00 91.56 164 PHE A N 1
ATOM 1313 C CA . PHE A 1 164 ? -2.594 7.262 18.361 1.00 91.56 164 PHE A CA 1
ATOM 1314 C C . PHE A 1 164 ? -1.250 6.814 18.944 1.00 91.56 164 PHE A C 1
ATOM 1316 O O . PHE A 1 164 ? -0.831 7.315 19.985 1.00 91.56 164 PHE A O 1
ATOM 1323 N N . MET A 1 165 ? -0.536 5.908 18.270 1.00 93.38 165 MET A N 1
ATOM 1324 C CA . MET A 1 165 ? 0.807 5.509 18.703 1.00 93.38 165 MET A CA 1
ATOM 1325 C C . MET A 1 165 ? 1.798 6.678 18.645 1.00 93.38 165 MET A C 1
ATOM 1327 O O . MET A 1 165 ? 2.610 6.834 19.553 1.00 93.38 165 MET A O 1
ATOM 1331 N N . ALA A 1 166 ? 1.722 7.525 17.617 1.00 93.94 166 ALA A N 1
ATOM 1332 C CA . ALA A 1 166 ? 2.560 8.715 17.525 1.00 93.94 166 ALA A CA 1
ATOM 1333 C C . ALA A 1 166 ? 2.250 9.730 18.639 1.00 93.94 166 ALA A C 1
ATOM 1335 O O . ALA A 1 166 ? 3.186 10.277 19.214 1.00 93.94 166 ALA A O 1
ATOM 1336 N N . GLU A 1 167 ? 0.975 9.946 18.989 1.00 93.69 167 GLU A N 1
ATOM 1337 C CA . GLU A 1 167 ? 0.584 10.794 20.133 1.00 93.69 167 GLU A CA 1
ATOM 1338 C C . GLU A 1 167 ? 1.101 10.255 21.467 1.00 93.69 167 GLU A C 1
ATOM 1340 O O . GLU A 1 167 ? 1.459 11.037 22.341 1.00 93.69 167 GLU A O 1
ATOM 1345 N N . TRP A 1 168 ? 1.156 8.932 21.623 1.00 96.12 168 TRP A N 1
ATOM 1346 C CA . TRP A 1 168 ? 1.680 8.308 22.835 1.00 96.12 168 TRP A CA 1
ATOM 1347 C C . TRP A 1 168 ? 3.204 8.450 22.969 1.00 96.12 168 TRP A C 1
ATOM 1349 O O . TRP A 1 168 ? 3.717 8.591 24.077 1.00 96.12 168 TRP A O 1
ATOM 1359 N N . ILE A 1 169 ? 3.932 8.415 21.849 1.00 96.50 169 ILE A N 1
ATOM 1360 C CA . ILE A 1 169 ? 5.401 8.503 21.822 1.00 96.50 169 ILE A CA 1
ATOM 1361 C C . ILE A 1 169 ? 5.887 9.952 21.937 1.00 96.50 169 ILE A C 1
ATOM 1363 O O . ILE A 1 169 ? 6.927 10.218 22.542 1.00 96.50 169 ILE A O 1
ATOM 1367 N N . LEU A 1 170 ? 5.184 10.886 21.300 1.00 96.12 170 LEU A N 1
ATOM 1368 C CA . LEU A 1 170 ? 5.626 12.269 21.180 1.00 96.12 170 LEU A CA 1
ATOM 1369 C C . LEU A 1 170 ? 5.211 13.115 22.392 1.00 96.12 170 LEU A C 1
ATOM 1371 O O . LEU A 1 170 ? 4.185 12.858 23.018 1.00 96.12 170 LEU A O 1
ATOM 1375 N N . PRO A 1 171 ? 5.980 14.169 22.723 1.00 95.00 171 PRO A N 1
ATOM 1376 C CA . PRO A 1 171 ? 5.568 15.121 23.746 1.00 95.00 171 PRO A CA 1
ATOM 1377 C C . PRO A 1 171 ? 4.291 15.870 23.320 1.00 95.00 171 PRO A C 1
ATOM 1379 O O . PRO A 1 171 ? 4.000 15.946 22.123 1.00 95.00 171 PRO A O 1
ATOM 1382 N N . PRO A 1 172 ? 3.560 16.494 24.264 1.00 94.06 172 PRO A N 1
ATOM 1383 C CA . PRO A 1 172 ? 2.425 17.353 23.937 1.00 94.06 172 PRO A CA 1
ATOM 1384 C C . PRO A 1 172 ? 2.805 18.447 22.926 1.00 94.06 172 PRO A C 1
ATOM 1386 O O . PRO A 1 172 ? 3.846 19.088 23.067 1.00 94.06 172 PRO A O 1
ATOM 1389 N N . ASN A 1 173 ? 1.937 18.693 21.939 1.00 90.25 173 ASN A N 1
ATOM 1390 C CA . ASN A 1 173 ? 2.126 19.671 20.855 1.00 90.25 173 ASN A CA 1
ATOM 1391 C C . ASN A 1 173 ? 3.402 19.459 20.006 1.00 90.25 173 ASN A C 1
ATOM 1393 O O . ASN A 1 173 ? 4.199 20.390 19.846 1.00 90.25 173 ASN A O 1
ATOM 1397 N N . PRO A 1 174 ? 3.621 18.261 19.432 1.00 92.31 174 PRO A N 1
ATOM 1398 C CA . PRO A 1 174 ? 4.777 18.027 18.580 1.00 92.31 174 PRO A CA 1
ATOM 1399 C C . PRO A 1 174 ? 4.675 18.839 17.284 1.00 92.31 174 PRO A C 1
ATOM 1401 O O . PRO A 1 174 ? 3.585 19.146 16.796 1.00 92.31 174 PRO A O 1
ATOM 1404 N N . SER A 1 175 ? 5.822 19.147 16.674 1.00 91.69 175 SER A N 1
ATOM 1405 C CA . SER A 1 175 ? 5.815 19.738 15.334 1.00 91.69 175 SER A CA 1
ATOM 1406 C C . SER A 1 175 ? 5.173 18.774 14.325 1.00 91.69 175 SER A C 1
ATOM 1408 O O . SER A 1 175 ? 5.338 17.556 14.431 1.00 91.69 175 SER A O 1
ATOM 1410 N N . GLN A 1 176 ? 4.500 19.307 13.299 1.00 85.19 176 GLN A N 1
ATOM 1411 C CA . GLN A 1 176 ? 3.905 18.491 12.230 1.00 85.19 176 GLN A CA 1
ATOM 1412 C C . GLN A 1 176 ? 4.940 17.571 11.561 1.00 85.19 176 GLN A C 1
ATOM 1414 O O . GLN A 1 176 ? 4.632 16.438 11.199 1.00 85.19 176 GLN A O 1
ATOM 1419 N N . VAL A 1 177 ? 6.182 18.045 11.423 1.00 87.94 177 VAL A N 1
ATOM 1420 C CA . VAL A 1 177 ? 7.288 17.265 10.859 1.00 87.94 177 VAL A CA 1
ATOM 1421 C C . VAL A 1 177 ? 7.605 16.076 11.764 1.00 87.94 177 VAL A C 1
ATOM 1423 O O . VAL A 1 177 ? 7.559 14.941 11.300 1.00 87.94 177 VAL A O 1
ATOM 1426 N N . SER A 1 178 ? 7.851 16.308 13.057 1.00 90.88 178 SER A N 1
ATOM 1427 C CA . SER A 1 178 ? 8.114 15.239 14.037 1.00 90.88 178 SER A CA 1
ATOM 1428 C C . SER A 1 178 ? 7.001 14.192 14.051 1.00 90.88 178 SER A C 1
ATOM 1430 O O . SER A 1 178 ? 7.265 12.991 14.120 1.00 90.88 178 SER A O 1
ATOM 1432 N N . TYR A 1 179 ? 5.760 14.655 13.927 1.00 90.38 179 TYR A N 1
ATOM 1433 C CA . TYR A 1 179 ? 4.581 13.810 13.888 1.00 90.38 179 TYR A CA 1
ATOM 1434 C C . TYR A 1 179 ? 4.556 12.889 12.659 1.00 90.38 179 TYR A C 1
ATOM 1436 O O . TYR A 1 179 ? 4.443 11.670 12.793 1.00 90.38 179 TYR A O 1
ATOM 1444 N N . LEU A 1 180 ? 4.765 13.449 11.462 1.00 88.75 180 LEU A N 1
ATOM 1445 C CA . LEU A 1 180 ? 4.835 12.678 10.216 1.00 88.75 180 LEU A CA 1
ATOM 1446 C C . LEU A 1 180 ? 5.983 11.665 10.227 1.00 88.75 180 LEU A C 1
ATOM 1448 O O . LEU A 1 180 ? 5.771 10.505 9.882 1.00 88.75 180 LEU A O 1
ATOM 1452 N N . TRP A 1 181 ? 7.181 12.068 10.655 1.00 93.31 181 TRP A N 1
ATOM 1453 C CA . TRP A 1 181 ? 8.324 11.154 10.753 1.00 93.31 181 TRP A CA 1
ATOM 1454 C C . TRP A 1 181 ? 8.070 9.999 11.719 1.00 93.31 181 TRP A C 1
ATOM 1456 O O . TRP A 1 181 ? 8.472 8.876 11.433 1.00 93.31 181 TRP A O 1
ATOM 1466 N N . THR A 1 182 ? 7.359 10.242 12.820 1.00 94.44 182 THR A N 1
ATOM 1467 C CA . THR A 1 182 ? 7.008 9.185 13.778 1.00 94.44 182 THR A CA 1
ATOM 1468 C C . THR A 1 182 ? 6.015 8.196 13.172 1.00 94.44 182 THR A C 1
ATOM 1470 O O . THR A 1 182 ? 6.261 6.994 13.217 1.00 94.44 182 THR A O 1
ATOM 1473 N N . ILE A 1 183 ? 4.944 8.675 12.528 1.00 92.06 183 ILE A N 1
ATOM 1474 C CA . ILE A 1 183 ? 3.962 7.811 11.843 1.00 92.06 183 ILE A CA 1
ATOM 1475 C C . ILE A 1 183 ? 4.641 6.950 10.776 1.00 92.06 183 ILE A C 1
ATOM 1477 O O . ILE A 1 183 ? 4.461 5.729 10.740 1.00 92.06 183 ILE A O 1
ATOM 1481 N N . PHE A 1 184 ? 5.436 7.572 9.905 1.00 91.38 184 PHE A N 1
ATOM 1482 C CA . PHE A 1 184 ? 6.119 6.863 8.827 1.00 91.38 184 PHE A CA 1
ATOM 1483 C C . PHE A 1 184 ? 7.225 5.938 9.344 1.00 91.38 184 PHE A C 1
ATOM 1485 O O . PHE A 1 184 ? 7.410 4.857 8.790 1.00 91.38 184 PHE A O 1
ATOM 1492 N N . GLY A 1 185 ? 7.902 6.300 10.435 1.00 94.69 185 GLY A N 1
ATOM 1493 C CA . GLY A 1 185 ? 8.853 5.432 11.126 1.00 94.69 185 GLY A CA 1
ATOM 1494 C C . GLY A 1 185 ? 8.180 4.186 11.702 1.00 94.69 185 GLY A C 1
ATOM 1495 O O . GLY A 1 185 ? 8.633 3.076 11.436 1.00 94.69 185 GLY A O 1
ATOM 1496 N N . LEU A 1 186 ? 7.056 4.340 12.413 1.00 94.75 186 LEU A N 1
ATOM 1497 C CA . LEU A 1 186 ? 6.263 3.218 12.937 1.00 94.75 186 LEU A CA 1
ATOM 1498 C C . LEU A 1 186 ? 5.761 2.304 11.814 1.00 94.75 186 LEU A C 1
ATOM 1500 O O . LEU A 1 186 ? 5.890 1.083 11.897 1.00 94.75 186 LEU A O 1
ATOM 1504 N N . THR A 1 187 ? 5.250 2.901 10.737 1.00 91.00 187 THR A N 1
ATOM 1505 C CA . THR A 1 187 ? 4.842 2.175 9.527 1.00 91.00 187 THR A CA 1
ATOM 1506 C C . THR A 1 187 ? 6.030 1.396 8.954 1.00 91.00 187 THR A C 1
ATOM 1508 O O . THR A 1 187 ? 5.936 0.195 8.701 1.00 91.00 187 THR A O 1
ATOM 1511 N N . GLY A 1 188 ? 7.190 2.048 8.835 1.00 91.56 188 GLY A N 1
ATOM 1512 C CA . GLY A 1 188 ? 8.431 1.433 8.379 1.00 91.56 188 GLY A CA 1
ATOM 1513 C C . GLY A 1 188 ? 8.881 0.260 9.239 1.00 91.56 188 GLY A C 1
ATOM 1514 O O . GLY A 1 188 ? 9.335 -0.734 8.681 1.00 91.56 188 GLY A O 1
ATOM 1515 N N . VAL A 1 189 ? 8.726 0.327 10.565 1.00 94.88 189 VAL A N 1
ATOM 1516 C CA . VAL A 1 189 ? 9.039 -0.793 11.471 1.00 94.88 189 VAL A CA 1
ATOM 1517 C C . VAL A 1 189 ? 8.139 -1.987 11.174 1.00 94.88 189 VAL A C 1
ATOM 1519 O O . VAL A 1 189 ? 8.649 -3.087 10.977 1.00 94.88 189 VAL A O 1
ATOM 1522 N N . VAL A 1 190 ? 6.821 -1.785 11.083 1.00 91.81 190 VAL A N 1
ATOM 1523 C CA . VAL A 1 190 ? 5.868 -2.873 10.797 1.00 91.81 190 VAL A CA 1
ATOM 1524 C C . VAL A 1 190 ? 6.191 -3.540 9.460 1.00 91.81 190 VAL A C 1
ATOM 1526 O O . VAL A 1 190 ? 6.286 -4.766 9.384 1.00 91.81 190 VAL A O 1
ATOM 1529 N N . HIS A 1 191 ? 6.440 -2.749 8.414 1.00 86.88 191 HIS A N 1
ATOM 1530 C CA . HIS A 1 191 ? 6.794 -3.288 7.101 1.00 86.88 191 HIS A CA 1
ATOM 1531 C C . HIS A 1 191 ? 8.181 -3.945 7.074 1.00 86.88 191 HIS A C 1
ATOM 1533 O O . HIS A 1 191 ? 8.362 -4.955 6.394 1.00 86.88 191 HIS A O 1
ATOM 1539 N N . ALA A 1 192 ? 9.158 -3.425 7.816 1.00 89.69 192 ALA A N 1
ATOM 1540 C CA . ALA A 1 192 ? 10.477 -4.039 7.931 1.00 89.69 192 ALA A CA 1
ATOM 1541 C C . ALA A 1 192 ? 10.413 -5.382 8.659 1.00 89.69 192 ALA A C 1
ATOM 1543 O O . ALA A 1 192 ? 11.029 -6.341 8.204 1.00 89.69 192 ALA A O 1
ATOM 1544 N N . VAL A 1 193 ? 9.624 -5.484 9.733 1.00 92.12 193 VAL A N 1
ATOM 1545 C CA . VAL A 1 193 ? 9.362 -6.757 10.418 1.00 92.12 193 VAL A CA 1
ATOM 1546 C C . VAL A 1 193 ? 8.681 -7.732 9.463 1.00 92.12 193 VAL A C 1
ATOM 1548 O O . VAL A 1 193 ? 9.158 -8.854 9.325 1.00 92.12 193 VAL A O 1
ATOM 1551 N N . ALA A 1 194 ? 7.641 -7.304 8.739 1.00 84.19 194 ALA A N 1
ATOM 1552 C CA . ALA A 1 194 ? 6.960 -8.133 7.740 1.00 84.19 194 ALA A CA 1
ATOM 1553 C C . ALA A 1 194 ? 7.921 -8.641 6.643 1.00 84.19 194 ALA A C 1
ATOM 1555 O O . ALA A 1 194 ? 7.910 -9.819 6.281 1.00 84.19 194 ALA A O 1
ATOM 1556 N N . SER A 1 195 ? 8.805 -7.772 6.147 1.00 83.12 195 SER A N 1
ATOM 1557 C CA . SER A 1 195 ? 9.846 -8.143 5.184 1.00 83.12 195 SER A CA 1
ATOM 1558 C C . SER A 1 195 ? 10.855 -9.121 5.786 1.00 83.12 195 SER A C 1
ATOM 1560 O O . SER A 1 195 ? 11.173 -10.135 5.165 1.00 83.12 195 SER A O 1
ATOM 1562 N N . TYR A 1 196 ? 11.306 -8.880 7.020 1.00 88.06 196 TYR A N 1
ATOM 1563 C CA . TYR A 1 196 ? 12.251 -9.752 7.709 1.00 88.06 196 TYR A CA 1
ATOM 1564 C C . TYR A 1 196 ? 11.675 -11.148 7.935 1.00 88.06 196 TYR A C 1
ATOM 1566 O O . TYR A 1 196 ? 12.348 -12.124 7.630 1.00 88.06 196 TYR A O 1
ATOM 1574 N N . VAL A 1 197 ? 10.431 -11.272 8.407 1.00 87.94 197 VAL A N 1
ATOM 1575 C CA . VAL A 1 197 ? 9.825 -12.596 8.638 1.00 87.94 197 VAL A CA 1
ATOM 1576 C C . VAL A 1 197 ? 9.600 -13.369 7.337 1.00 87.94 197 VAL A C 1
ATOM 1578 O O . VAL A 1 197 ? 9.645 -14.596 7.348 1.00 87.94 197 VAL A O 1
ATOM 1581 N N . THR A 1 198 ? 9.416 -12.667 6.216 1.00 79.88 198 THR A N 1
ATOM 1582 C CA . THR A 1 198 ? 9.188 -13.283 4.900 1.00 79.88 198 THR A CA 1
ATOM 1583 C C . THR A 1 198 ? 10.497 -13.710 4.236 1.00 79.88 198 THR A C 1
ATOM 1585 O O . THR A 1 198 ? 10.618 -14.833 3.757 1.00 79.88 198 THR A O 1
ATOM 1588 N N . VAL A 1 199 ? 11.493 -12.821 4.203 1.00 82.69 199 VAL A N 1
ATOM 1589 C CA . VAL A 1 199 ? 12.751 -13.028 3.460 1.00 82.69 199 VAL A CA 1
ATOM 1590 C C . VAL A 1 199 ? 13.863 -13.588 4.353 1.00 82.69 199 VAL A C 1
ATOM 1592 O O . VAL A 1 199 ? 14.853 -14.116 3.849 1.00 82.69 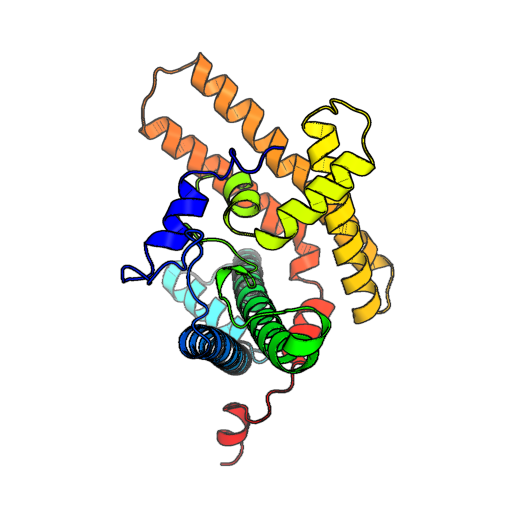199 VAL A O 1
ATOM 1595 N N . GLN A 1 200 ? 13.720 -13.479 5.677 1.00 87.81 200 GLN A N 1
ATOM 1596 C CA . GLN A 1 200 ? 14.705 -13.893 6.686 1.00 87.81 200 GLN A CA 1
ATOM 1597 C C . GLN A 1 200 ? 16.079 -13.236 6.466 1.00 87.81 200 GLN A C 1
ATOM 1599 O O . GLN A 1 200 ? 17.132 -13.846 6.646 1.00 87.81 200 GLN A O 1
ATOM 1604 N N . ARG A 1 201 ? 16.081 -11.966 6.029 1.00 87.56 201 ARG A N 1
ATOM 1605 C CA . ARG A 1 201 ? 17.291 -11.167 5.775 1.00 87.56 201 ARG A CA 1
ATOM 1606 C C . ARG A 1 201 ? 17.134 -9.750 6.317 1.00 87.56 201 ARG A C 1
ATOM 1608 O O . ARG A 1 201 ? 16.164 -9.063 6.010 1.00 87.56 201 ARG A O 1
ATOM 1615 N N . ALA A 1 202 ? 18.138 -9.284 7.059 1.00 92.25 202 ALA A N 1
ATOM 1616 C CA . ALA A 1 202 ? 18.127 -7.954 7.673 1.00 92.25 202 ALA A CA 1
ATOM 1617 C C . ALA A 1 202 ? 18.247 -6.811 6.651 1.00 92.25 202 ALA A C 1
ATOM 1619 O O . ALA A 1 202 ? 17.615 -5.773 6.813 1.00 92.25 202 ALA A O 1
ATOM 1620 N N . LEU A 1 203 ? 19.035 -6.992 5.582 1.00 88.69 203 LEU A N 1
ATOM 1621 C CA . LEU A 1 203 ? 19.277 -5.925 4.607 1.00 88.69 203 LEU A CA 1
ATOM 1622 C C . LEU A 1 203 ? 17.999 -5.492 3.850 1.00 88.69 203 LEU A C 1
ATOM 1624 O O . LEU A 1 203 ? 17.748 -4.288 3.805 1.00 88.69 203 LEU A O 1
ATOM 1628 N N . PRO A 1 204 ? 17.167 -6.396 3.287 1.00 84.56 204 PRO A N 1
ATOM 1629 C CA . PRO A 1 204 ? 15.869 -6.019 2.717 1.00 84.56 204 PRO A CA 1
ATOM 1630 C C . PRO A 1 204 ? 14.964 -5.302 3.723 1.00 84.56 204 PRO A C 1
ATOM 1632 O O . PRO A 1 204 ? 14.465 -4.220 3.426 1.00 84.56 204 PRO A O 1
ATOM 1635 N N . ALA A 1 205 ? 14.850 -5.826 4.947 1.00 88.38 205 ALA A N 1
ATOM 1636 C CA . ALA A 1 205 ? 14.061 -5.205 6.009 1.00 88.38 205 ALA A CA 1
ATOM 1637 C C . ALA A 1 205 ? 14.533 -3.778 6.341 1.00 88.38 205 ALA A C 1
ATOM 1639 O O . ALA A 1 205 ? 13.721 -2.859 6.445 1.00 88.38 205 ALA A O 1
ATOM 1640 N N . ALA A 1 206 ? 15.847 -3.557 6.437 1.00 90.88 206 ALA A N 1
ATOM 1641 C CA . ALA A 1 206 ? 16.417 -2.231 6.663 1.00 90.88 206 ALA A CA 1
ATOM 1642 C C . ALA A 1 206 ? 16.097 -1.264 5.514 1.00 90.88 206 ALA A C 1
ATOM 1644 O O . ALA A 1 206 ? 15.743 -0.112 5.758 1.00 90.88 206 ALA A O 1
ATOM 1645 N N . LYS A 1 207 ? 16.159 -1.727 4.259 1.00 85.94 207 LYS A N 1
ATOM 1646 C CA . LYS A 1 207 ? 15.776 -0.909 3.100 1.00 85.94 207 LYS A CA 1
ATOM 1647 C C . LYS A 1 207 ? 14.296 -0.513 3.149 1.00 85.94 207 LYS A C 1
ATOM 1649 O O . LYS A 1 207 ? 13.983 0.651 2.885 1.00 85.94 207 LYS A O 1
ATOM 1654 N N . VAL A 1 208 ? 13.412 -1.433 3.554 1.00 85.25 208 VAL A N 1
ATOM 1655 C CA . VAL A 1 208 ? 11.977 -1.163 3.775 1.00 85.25 208 VAL A CA 1
ATOM 1656 C C . VAL A 1 208 ? 11.797 -0.079 4.820 1.00 85.25 208 VAL A C 1
ATOM 1658 O O . VAL A 1 208 ? 11.156 0.934 4.539 1.00 85.25 208 VAL A O 1
ATOM 1661 N N . PHE A 1 209 ? 12.422 -0.248 5.983 1.00 90.81 209 PHE A N 1
ATOM 1662 C CA . PHE A 1 209 ? 12.359 0.731 7.061 1.00 90.81 209 PHE A CA 1
ATOM 1663 C C . PHE A 1 209 ? 12.804 2.125 6.601 1.00 90.81 209 PHE A C 1
ATOM 1665 O O . PHE A 1 209 ? 12.075 3.102 6.789 1.00 90.81 209 PHE A O 1
ATOM 1672 N N . ILE A 1 210 ? 13.979 2.215 5.967 1.00 90.00 210 ILE A N 1
ATOM 1673 C CA . ILE A 1 210 ? 14.545 3.480 5.478 1.00 90.00 210 ILE A CA 1
ATOM 1674 C C . ILE A 1 210 ? 13.579 4.142 4.503 1.00 90.00 210 ILE A C 1
ATOM 1676 O O . ILE A 1 210 ? 13.317 5.335 4.591 1.00 90.00 210 ILE A O 1
ATOM 1680 N N . SER A 1 211 ? 12.995 3.370 3.599 1.00 85.88 211 SER A N 1
ATOM 1681 C CA . SER A 1 211 ? 12.155 3.923 2.542 1.00 85.88 211 SER A CA 1
ATOM 1682 C C . SER A 1 211 ? 10.839 4.478 3.041 1.00 85.88 211 SER A C 1
ATOM 1684 O O . SER A 1 211 ? 10.427 5.544 2.593 1.00 85.88 211 SER A O 1
ATOM 1686 N N . PHE A 1 212 ? 10.205 3.797 3.996 1.00 88.00 212 PHE A N 1
ATOM 1687 C CA . PHE A 1 212 ? 9.056 4.358 4.700 1.00 88.00 212 PHE A CA 1
ATOM 1688 C C . PHE A 1 212 ? 9.455 5.591 5.505 1.00 88.00 212 PHE A C 1
ATOM 1690 O O . PHE A 1 212 ? 8.779 6.612 5.419 1.00 88.00 212 PHE A O 1
ATOM 1697 N N . SER A 1 213 ? 10.595 5.543 6.193 1.00 90.44 213 SER A N 1
ATOM 1698 C CA . SER A 1 213 ? 11.098 6.679 6.964 1.00 90.44 213 SER A CA 1
ATOM 1699 C C . SER A 1 213 ? 11.379 7.896 6.090 1.00 90.44 213 SER A C 1
ATOM 1701 O O . SER A 1 213 ? 11.191 9.000 6.562 1.00 90.44 213 SER A O 1
ATOM 1703 N N . LEU A 1 214 ? 11.769 7.740 4.821 1.00 88.69 214 LEU A N 1
ATOM 1704 C CA . LEU A 1 214 ? 12.027 8.865 3.914 1.00 88.69 214 LEU A CA 1
ATOM 1705 C C . LEU A 1 214 ? 10.755 9.444 3.260 1.00 88.69 214 LEU A C 1
ATOM 1707 O O . LEU A 1 214 ? 10.821 10.523 2.674 1.00 88.69 214 LEU A O 1
ATOM 1711 N N . GLN A 1 215 ? 9.585 8.803 3.378 1.00 85.38 215 GLN A N 1
ATOM 1712 C CA . GLN A 1 215 ? 8.322 9.312 2.808 1.00 85.38 215 GLN A CA 1
ATOM 1713 C C . GLN A 1 215 ? 7.916 10.727 3.264 1.00 85.38 215 GLN A C 1
ATOM 1715 O O . GLN A 1 215 ? 7.415 11.486 2.425 1.00 85.38 215 GLN A O 1
ATOM 1720 N N . PRO A 1 216 ? 8.159 11.153 4.523 1.00 87.12 216 PRO A N 1
ATOM 1721 C CA . PRO A 1 216 ? 7.949 12.528 4.950 1.00 87.12 216 PRO A CA 1
ATOM 1722 C C . PRO A 1 216 ? 8.639 13.545 4.042 1.00 87.12 216 PRO A C 1
ATOM 1724 O O . PRO A 1 216 ? 8.088 14.625 3.831 1.00 87.12 216 PRO A O 1
ATOM 1727 N N . ILE A 1 217 ? 9.796 13.202 3.456 1.00 82.56 217 ILE A N 1
ATOM 1728 C CA . ILE A 1 217 ? 10.522 14.096 2.547 1.00 82.56 217 ILE A CA 1
ATOM 1729 C C . ILE A 1 217 ? 9.650 14.438 1.341 1.00 82.56 217 ILE A C 1
ATOM 1731 O O . ILE A 1 217 ? 9.451 15.615 1.029 1.00 82.56 217 ILE A O 1
ATOM 1735 N N . ALA A 1 218 ? 9.061 13.415 0.724 1.00 74.81 218 ALA A N 1
ATOM 1736 C CA . ALA A 1 218 ? 8.137 13.584 -0.385 1.00 74.81 218 ALA A CA 1
ATOM 1737 C C . ALA A 1 218 ? 6.861 14.328 0.041 1.00 74.81 218 ALA A C 1
ATOM 1739 O O . ALA A 1 218 ? 6.403 15.218 -0.670 1.00 74.81 218 ALA A O 1
ATOM 1740 N N . THR A 1 219 ? 6.298 14.039 1.219 1.00 72.19 219 THR A N 1
ATOM 1741 C CA . THR A 1 219 ? 5.052 14.702 1.655 1.00 72.19 219 THR A CA 1
ATOM 1742 C C . THR A 1 219 ? 5.232 16.169 2.059 1.00 72.19 219 THR A C 1
ATOM 1744 O O . THR A 1 219 ? 4.334 16.974 1.813 1.00 72.19 219 THR A O 1
ATOM 1747 N N . VAL A 1 220 ? 6.363 16.524 2.680 1.00 73.69 220 VAL A N 1
ATOM 1748 C CA . VAL A 1 220 ? 6.613 17.850 3.272 1.00 73.69 220 VAL A CA 1
ATOM 1749 C C . VAL A 1 220 ? 7.344 18.755 2.284 1.00 73.69 220 VAL A C 1
ATOM 1751 O O . VAL A 1 220 ? 6.884 19.863 1.995 1.00 73.69 220 VAL A O 1
ATOM 1754 N N . TYR A 1 221 ? 8.464 18.292 1.726 1.00 65.88 221 TYR A N 1
ATOM 1755 C CA . TYR A 1 221 ? 9.362 19.152 0.951 1.00 65.88 221 TYR A CA 1
ATOM 1756 C C . TYR A 1 221 ? 8.998 19.249 -0.530 1.00 65.88 221 TYR A C 1
ATOM 1758 O O . TYR A 1 221 ? 9.297 20.275 -1.134 1.00 65.88 221 TYR A O 1
ATOM 1766 N N . LEU A 1 222 ? 8.287 18.275 -1.115 1.00 64.62 222 LEU A N 1
ATOM 1767 C CA . LEU A 1 222 ? 7.761 18.443 -2.481 1.00 64.62 222 LEU A CA 1
ATOM 1768 C C . LEU A 1 222 ? 6.557 19.410 -2.533 1.00 64.62 222 LEU A C 1
ATOM 1770 O O . LEU A 1 222 ? 6.259 19.949 -3.596 1.00 64.62 222 LEU A O 1
ATOM 1774 N N . LYS A 1 223 ? 5.900 19.686 -1.391 1.00 63.28 223 LYS A N 1
ATOM 1775 C CA . LYS A 1 223 ? 4.734 20.589 -1.281 1.00 63.28 223 LYS A CA 1
ATOM 1776 C C . LYS A 1 223 ? 5.072 22.045 -0.953 1.00 63.28 223 LYS A C 1
ATOM 1778 O O . LYS A 1 223 ? 4.436 22.958 -1.484 1.00 63.28 223 LYS A O 1
ATOM 1783 N N . ALA A 1 224 ? 6.011 22.279 -0.036 1.00 55.50 224 ALA A N 1
ATOM 1784 C CA . ALA A 1 224 ? 6.220 23.605 0.554 1.00 55.50 224 ALA A CA 1
ATOM 1785 C C . ALA A 1 224 ? 6.754 24.676 -0.428 1.00 55.50 224 ALA A C 1
ATOM 1787 O O . ALA A 1 224 ? 6.212 25.782 -0.439 1.00 55.50 224 ALA A O 1
ATOM 1788 N N . PRO A 1 225 ? 7.743 24.398 -1.301 1.00 56.06 225 PRO A N 1
ATOM 1789 C CA . PRO A 1 225 ? 8.313 25.424 -2.178 1.00 56.06 225 PRO A CA 1
ATOM 1790 C C . PRO A 1 225 ? 7.378 25.805 -3.330 1.00 56.06 225 PRO A C 1
ATOM 1792 O O . PRO A 1 225 ? 7.313 26.971 -3.722 1.00 56.06 225 PRO A O 1
ATOM 1795 N N . THR A 1 226 ? 6.651 24.822 -3.865 1.00 56.94 226 THR A N 1
ATOM 1796 C CA . THR A 1 226 ? 5.847 24.946 -5.086 1.00 56.94 226 THR A CA 1
ATOM 1797 C C . THR A 1 226 ? 4.587 25.768 -4.836 1.00 56.94 226 THR A C 1
ATOM 1799 O O . THR A 1 226 ? 4.284 26.685 -5.595 1.00 56.94 226 THR A O 1
ATOM 1802 N N . ARG A 1 227 ? 3.892 25.526 -3.716 1.00 61.66 227 ARG A N 1
ATOM 1803 C CA . ARG A 1 227 ? 2.689 26.288 -3.343 1.00 61.66 227 ARG A CA 1
ATOM 1804 C C . ARG A 1 227 ? 3.017 27.688 -2.834 1.00 61.66 227 ARG A C 1
ATOM 1806 O O . ARG A 1 227 ? 2.343 28.636 -3.224 1.00 61.66 227 ARG A O 1
ATOM 1813 N N . TRP A 1 228 ? 4.076 27.831 -2.033 1.00 57.53 228 TRP A N 1
ATOM 1814 C CA . TRP A 1 228 ? 4.510 29.125 -1.498 1.00 57.53 228 TRP A CA 1
ATOM 1815 C C . TRP A 1 228 ? 4.900 30.104 -2.613 1.00 57.53 228 TRP A C 1
ATOM 1817 O O . TRP A 1 228 ? 4.316 31.183 -2.709 1.00 57.53 228 TRP A O 1
ATOM 1827 N N . LYS A 1 229 ? 5.802 29.707 -3.524 1.00 59.25 229 LYS A N 1
ATOM 1828 C CA . LYS A 1 229 ? 6.257 30.581 -4.623 1.00 59.25 229 LYS A CA 1
ATOM 1829 C C . LYS A 1 229 ? 5.127 31.004 -5.565 1.00 59.25 229 LYS A C 1
ATOM 1831 O O . LYS A 1 229 ? 5.162 32.106 -6.097 1.00 59.25 229 LYS A O 1
ATOM 1836 N N . ILE A 1 230 ? 4.117 30.158 -5.746 1.00 57.06 230 ILE A N 1
ATOM 1837 C CA . ILE A 1 230 ? 3.029 30.405 -6.700 1.00 57.06 230 ILE A CA 1
ATOM 1838 C C . ILE A 1 230 ? 1.894 31.204 -6.069 1.00 57.06 230 ILE A C 1
ATOM 1840 O O . ILE A 1 230 ? 1.373 32.107 -6.718 1.00 57.06 230 ILE A O 1
ATOM 1844 N N . SER A 1 231 ? 1.599 30.966 -4.786 1.00 58.34 231 SER A N 1
ATOM 1845 C CA . SER A 1 231 ? 0.685 31.813 -4.008 1.00 58.34 231 SER A CA 1
ATOM 1846 C C . SER A 1 231 ? 1.170 33.262 -3.897 1.00 58.34 231 SER A C 1
ATOM 1848 O O . SER A 1 231 ? 0.351 34.173 -3.863 1.00 58.34 231 SER A O 1
ATOM 1850 N N . LEU A 1 232 ? 2.493 33.476 -3.900 1.00 60.53 232 LEU A N 1
ATOM 1851 C CA . LEU A 1 232 ? 3.105 34.804 -3.846 1.00 60.53 232 LEU A CA 1
ATOM 1852 C C . LEU A 1 232 ? 3.226 35.493 -5.209 1.00 60.53 232 LEU A C 1
ATOM 1854 O O . LEU A 1 232 ? 3.274 36.717 -5.248 1.00 60.53 232 LEU A O 1
ATOM 1858 N N . SER A 1 233 ? 3.322 34.747 -6.314 1.00 60.16 233 SER A N 1
ATOM 1859 C CA . SER A 1 233 ? 3.619 35.350 -7.621 1.00 60.16 233 SER A CA 1
ATOM 1860 C C . SER A 1 233 ? 2.400 35.627 -8.496 1.00 60.16 233 SER A C 1
ATOM 1862 O O . SER A 1 233 ? 2.442 36.603 -9.236 1.00 60.16 233 SER A O 1
ATOM 1864 N N . LEU A 1 234 ? 1.350 34.796 -8.517 1.00 56.72 234 LEU A N 1
ATOM 1865 C CA . LEU A 1 234 ? 0.388 34.857 -9.633 1.00 56.72 234 LEU A CA 1
ATOM 1866 C C . LEU A 1 234 ? -1.042 34.510 -9.197 1.00 56.72 234 LEU A C 1
ATOM 1868 O O . LEU A 1 234 ? -1.348 33.368 -8.858 1.00 56.72 234 LEU A O 1
ATOM 1872 N N . GLY A 1 235 ? -1.927 35.509 -9.238 1.00 56.75 235 GLY A N 1
ATOM 1873 C CA . GLY A 1 235 ? -3.324 35.445 -8.800 1.00 56.75 235 GLY A CA 1
ATOM 1874 C C . GLY A 1 235 ? -4.189 34.400 -9.515 1.00 56.75 235 GLY A C 1
ATOM 1875 O O . GLY A 1 235 ? -4.891 34.708 -10.470 1.00 56.75 235 GLY A O 1
ATOM 1876 N N . GLY A 1 236 ? -4.199 33.165 -9.010 1.00 59.62 236 GLY A N 1
ATOM 1877 C CA . GLY A 1 236 ? -5.317 32.225 -9.167 1.00 59.62 236 GLY A CA 1
ATOM 1878 C C . GLY A 1 236 ? -5.545 31.595 -10.549 1.00 59.62 236 GLY A C 1
ATOM 1879 O O . GLY A 1 236 ? -6.602 31.007 -10.765 1.00 59.62 236 GLY A O 1
ATOM 1880 N N . HIS A 1 237 ? -4.605 31.662 -11.496 1.00 72.44 237 HIS A N 1
ATOM 1881 C CA . HIS A 1 237 ? -4.816 31.053 -12.817 1.00 72.44 237 HIS A CA 1
ATOM 1882 C C . HIS A 1 237 ? -4.775 29.508 -12.773 1.00 72.44 237 HIS A C 1
ATOM 1884 O O . HIS A 1 237 ? -3.731 28.900 -12.526 1.00 72.44 237 HIS A O 1
ATOM 1890 N N . ASN A 1 238 ? -5.905 28.866 -13.106 1.00 74.94 238 ASN A N 1
ATOM 1891 C CA . ASN A 1 238 ? -6.097 27.402 -13.152 1.00 74.94 238 ASN A CA 1
ATOM 1892 C C . ASN A 1 238 ? -5.037 26.640 -13.975 1.00 74.94 238 ASN A C 1
ATOM 1894 O O . ASN A 1 238 ? -4.700 25.495 -13.666 1.00 74.94 238 ASN A O 1
ATOM 1898 N N . PHE A 1 239 ? -4.483 27.273 -15.011 1.00 76.31 239 PHE A N 1
ATOM 1899 C CA . PHE A 1 239 ? -3.434 26.688 -15.847 1.00 76.31 239 PHE A CA 1
ATOM 1900 C C . PHE A 1 239 ? -2.127 26.452 -15.072 1.00 76.31 239 PHE A C 1
ATOM 1902 O O . PHE 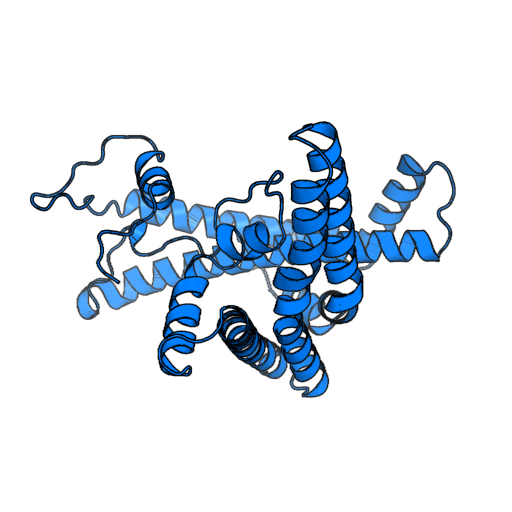A 1 239 ? -1.533 25.381 -15.163 1.00 76.31 239 PHE A O 1
ATOM 1909 N N . LEU A 1 240 ? -1.710 27.405 -14.235 1.00 70.19 240 LEU A N 1
ATOM 1910 C CA . LEU A 1 240 ? -0.483 27.282 -13.440 1.00 70.19 240 LEU A CA 1
ATOM 1911 C C . LEU A 1 240 ? -0.632 26.238 -12.335 1.00 70.19 240 LEU A C 1
ATOM 1913 O O . LEU A 1 240 ? 0.285 25.455 -12.108 1.00 70.19 240 LEU A O 1
ATOM 1917 N N . LEU A 1 241 ? -1.811 26.159 -11.712 1.00 70.81 241 LEU A N 1
ATOM 1918 C CA . LEU A 1 241 ? -2.141 25.076 -10.780 1.00 70.81 241 LEU A CA 1
ATOM 1919 C C . LEU A 1 241 ? -2.043 23.698 -11.452 1.00 70.81 241 LEU A C 1
ATOM 1921 O O . LEU A 1 241 ? -1.602 22.740 -10.820 1.00 70.81 241 LEU A O 1
ATOM 1925 N N . SER A 1 242 ? -2.398 23.608 -12.736 1.00 72.00 242 SER A N 1
ATOM 1926 C CA . SER A 1 242 ? -2.263 22.374 -13.516 1.00 72.00 242 SER A CA 1
ATOM 1927 C C . SER A 1 242 ? -0.793 22.031 -13.786 1.00 72.00 242 SER A C 1
ATOM 1929 O O . SER A 1 242 ? -0.403 20.880 -13.620 1.00 72.00 242 SER A O 1
ATOM 1931 N N . ILE A 1 243 ? 0.055 23.013 -14.114 1.00 74.31 243 ILE A N 1
ATOM 1932 C CA . ILE A 1 243 ? 1.506 22.799 -14.291 1.00 74.31 243 ILE A CA 1
ATOM 1933 C C . ILE A 1 243 ? 2.165 22.334 -12.988 1.00 74.31 243 ILE A C 1
ATOM 1935 O O . ILE A 1 243 ? 2.947 21.386 -12.994 1.00 74.31 243 ILE A O 1
ATOM 1939 N N . VAL A 1 244 ? 1.827 22.966 -11.862 1.00 72.38 244 VAL A N 1
ATOM 1940 C CA . VAL A 1 244 ? 2.295 22.552 -10.528 1.00 72.38 244 VAL A CA 1
ATOM 1941 C C . VAL A 1 244 ? 1.913 21.121 -10.238 1.00 72.38 244 VAL A C 1
ATOM 1943 O O . VAL A 1 244 ? 2.741 20.349 -9.774 1.00 72.38 244 VAL A O 1
ATOM 1946 N N . TRP A 1 245 ? 0.667 20.767 -10.531 1.00 72.88 245 TRP A N 1
ATOM 1947 C CA . TRP A 1 245 ? 0.176 19.417 -10.339 1.00 72.88 245 TRP A CA 1
ATOM 1948 C C . TRP A 1 245 ? 0.951 18.402 -11.183 1.00 72.88 245 TRP A C 1
ATOM 1950 O O . TRP A 1 245 ? 1.343 17.359 -10.658 1.00 72.88 245 TRP A O 1
ATOM 1960 N N . VAL A 1 246 ? 1.225 18.710 -12.455 1.00 73.50 246 VAL A N 1
ATOM 1961 C CA . VAL A 1 246 ? 2.056 17.850 -13.310 1.00 73.50 246 VAL A CA 1
ATOM 1962 C C . VAL A 1 246 ? 3.448 17.692 -12.697 1.00 73.50 246 VAL A C 1
ATOM 1964 O O . VAL A 1 246 ? 3.925 16.569 -12.565 1.00 73.50 246 VAL A O 1
ATOM 1967 N N . ALA A 1 247 ? 4.077 18.781 -12.252 1.00 75.00 247 ALA A N 1
ATOM 1968 C CA . ALA A 1 247 ? 5.399 18.734 -11.631 1.00 75.00 247 ALA A CA 1
ATOM 1969 C C . ALA A 1 247 ? 5.410 17.935 -10.313 1.00 75.00 247 ALA A C 1
ATOM 1971 O O . ALA A 1 247 ? 6.267 17.074 -10.134 1.00 75.00 247 ALA A O 1
ATOM 1972 N N . GLU A 1 248 ? 4.445 18.161 -9.414 1.00 73.75 248 GLU A N 1
ATOM 1973 C CA . GLU A 1 248 ? 4.290 17.404 -8.161 1.00 73.75 248 GLU A CA 1
ATOM 1974 C C . GLU A 1 248 ? 4.058 15.912 -8.442 1.00 73.75 248 GLU A C 1
ATOM 1976 O O . GLU A 1 248 ? 4.642 15.061 -7.767 1.00 73.75 248 GLU A O 1
ATOM 1981 N N . SER A 1 249 ? 3.254 15.584 -9.457 1.00 70.69 249 SER A N 1
ATOM 1982 C CA . SER A 1 249 ? 2.970 14.204 -9.863 1.00 70.69 249 SER A CA 1
ATOM 1983 C C . SER A 1 249 ? 4.202 13.525 -10.457 1.00 70.69 249 SER A C 1
ATOM 1985 O O . SER A 1 249 ? 4.507 12.399 -10.075 1.00 70.69 249 SER A O 1
ATOM 1987 N N . ILE A 1 250 ? 4.956 14.215 -11.321 1.00 74.38 250 ILE A N 1
ATOM 1988 C CA . ILE A 1 250 ? 6.215 13.711 -11.889 1.00 74.38 250 ILE A CA 1
ATOM 1989 C C . ILE A 1 250 ? 7.246 13.491 -10.786 1.00 74.38 250 ILE A C 1
ATOM 1991 O O . ILE A 1 250 ? 7.862 12.433 -10.744 1.00 74.38 250 ILE A O 1
ATOM 1995 N N . LEU A 1 251 ? 7.423 14.446 -9.869 1.00 76.44 251 LEU A N 1
ATOM 1996 C CA . LEU A 1 251 ? 8.375 14.312 -8.763 1.00 76.44 251 LEU A CA 1
ATOM 1997 C C . LEU A 1 251 ? 7.974 13.193 -7.800 1.00 76.44 251 LEU A C 1
ATOM 1999 O O . LEU A 1 251 ? 8.833 12.446 -7.343 1.00 76.44 251 LEU A O 1
ATOM 2003 N N . SER A 1 252 ? 6.678 13.035 -7.532 1.00 71.62 252 SER A N 1
ATOM 2004 C CA . SER A 1 252 ? 6.155 11.935 -6.714 1.00 71.62 252 SER A CA 1
ATOM 2005 C C . SER A 1 252 ? 6.343 10.582 -7.398 1.00 71.62 252 SER A C 1
ATOM 2007 O O . SER A 1 252 ? 6.750 9.619 -6.753 1.00 71.62 252 SER A O 1
ATOM 2009 N N . ALA A 1 253 ? 6.081 10.501 -8.705 1.00 72.25 253 ALA A N 1
ATOM 2010 C CA . ALA A 1 253 ? 6.315 9.302 -9.499 1.00 72.25 253 ALA A CA 1
ATOM 2011 C C . ALA A 1 253 ? 7.809 8.971 -9.563 1.00 72.25 253 ALA A C 1
ATOM 2013 O O . ALA A 1 253 ? 8.185 7.831 -9.332 1.00 72.25 253 ALA A O 1
ATOM 2014 N N . ALA A 1 254 ? 8.672 9.964 -9.780 1.00 75.19 254 ALA A N 1
ATOM 2015 C CA . ALA A 1 254 ? 10.122 9.805 -9.749 1.00 75.19 254 ALA A CA 1
ATOM 2016 C C . ALA A 1 254 ? 10.608 9.344 -8.367 1.00 75.19 254 ALA A C 1
ATOM 2018 O O . ALA A 1 254 ? 11.435 8.443 -8.277 1.00 75.19 254 ALA A O 1
ATOM 2019 N N . TRP A 1 255 ? 10.049 9.887 -7.281 1.00 76.69 255 TRP A N 1
ATOM 2020 C CA . TRP A 1 255 ? 10.325 9.429 -5.919 1.00 76.69 255 TRP A CA 1
ATOM 2021 C C . TRP A 1 255 ? 9.888 7.976 -5.698 1.00 76.69 255 TRP A C 1
ATOM 2023 O O . TRP A 1 255 ? 10.652 7.183 -5.153 1.00 76.69 255 TRP A O 1
ATOM 2033 N N . PHE A 1 256 ? 8.701 7.589 -6.171 1.00 72.56 256 PHE A N 1
ATOM 2034 C CA . PHE A 1 256 ? 8.236 6.200 -6.130 1.00 72.56 256 PHE A CA 1
ATOM 2035 C C . PHE A 1 256 ? 9.121 5.265 -6.960 1.00 72.56 256 PHE A C 1
ATOM 2037 O O . PHE A 1 256 ? 9.465 4.179 -6.501 1.00 72.56 256 PHE A O 1
ATOM 2044 N N . VAL A 1 257 ? 9.497 5.671 -8.171 1.00 71.56 257 VAL A N 1
ATOM 2045 C CA . VAL A 1 257 ? 10.265 4.840 -9.103 1.00 71.56 257 VAL A CA 1
ATOM 2046 C C . VAL A 1 257 ? 11.714 4.707 -8.652 1.00 71.56 257 VAL A C 1
ATOM 2048 O O . VAL A 1 257 ? 12.247 3.605 -8.709 1.00 71.56 257 VAL A O 1
ATOM 2051 N N . TRP A 1 258 ? 12.349 5.785 -8.186 1.00 71.31 258 TRP A N 1
ATOM 2052 C CA . TRP A 1 258 ? 13.765 5.793 -7.803 1.00 71.31 258 TRP A CA 1
ATOM 2053 C C . TRP A 1 258 ? 13.980 5.548 -6.313 1.00 71.31 258 TRP A C 1
ATOM 2055 O O . TRP A 1 258 ? 14.756 4.671 -5.942 1.00 71.31 258 TRP A O 1
ATOM 2065 N N . GLY A 1 259 ? 13.274 6.282 -5.451 1.00 68.38 259 GLY A N 1
ATOM 2066 C CA . GLY A 1 259 ? 13.396 6.163 -3.996 1.00 68.38 259 GLY A CA 1
ATOM 2067 C C . GLY A 1 259 ? 12.907 4.814 -3.472 1.00 68.38 259 GLY A C 1
ATOM 2068 O O . GLY A 1 259 ? 13.490 4.269 -2.535 1.00 68.38 259 GLY A O 1
ATOM 2069 N N . LEU A 1 260 ? 11.891 4.232 -4.120 1.00 71.25 260 LEU A N 1
ATOM 2070 C CA . LEU A 1 260 ? 11.380 2.895 -3.795 1.00 71.25 260 LEU A CA 1
ATOM 2071 C C . LEU A 1 260 ? 11.750 1.840 -4.841 1.00 71.25 260 LEU A C 1
ATOM 2073 O O . LEU A 1 260 ? 11.191 0.748 -4.803 1.00 71.25 260 LEU A O 1
ATOM 2077 N N . HIS A 1 261 ? 12.699 2.110 -5.747 1.00 72.88 261 HIS A N 1
ATOM 2078 C CA . HIS A 1 261 ? 13.088 1.157 -6.797 1.00 72.88 261 HIS A CA 1
ATOM 2079 C C . HIS A 1 261 ? 13.360 -0.244 -6.237 1.00 72.88 261 HIS A C 1
ATOM 2081 O O . HIS A 1 261 ? 12.896 -1.253 -6.763 1.00 72.88 261 HIS A O 1
ATOM 2087 N N . TRP A 1 262 ? 14.093 -0.294 -5.125 1.00 70.50 262 TRP A N 1
ATOM 2088 C CA . TRP A 1 262 ? 14.489 -1.536 -4.477 1.00 70.50 262 TRP A CA 1
ATOM 2089 C C . TRP A 1 262 ? 13.296 -2.284 -3.845 1.00 70.50 262 TRP A C 1
ATOM 2091 O O . TRP A 1 262 ? 13.372 -3.498 -3.723 1.00 70.50 262 TRP A O 1
ATOM 2101 N N . PHE A 1 263 ? 12.212 -1.594 -3.453 1.00 67.88 263 PHE A N 1
ATOM 2102 C CA . PHE A 1 263 ? 10.993 -2.219 -2.914 1.00 67.88 263 PHE A CA 1
ATOM 2103 C C . PHE A 1 263 ? 10.247 -2.969 -4.020 1.00 67.88 263 PHE A C 1
ATOM 2105 O O . PHE A 1 263 ? 9.784 -4.087 -3.821 1.00 67.88 263 PHE A O 1
ATOM 2112 N N . TRP A 1 264 ? 10.176 -2.370 -5.211 1.00 64.31 264 TRP A N 1
ATOM 2113 C CA . TRP A 1 264 ? 9.490 -2.956 -6.366 1.00 64.31 264 TRP A CA 1
ATOM 2114 C C . TRP A 1 264 ? 10.305 -4.035 -7.069 1.00 64.31 264 TRP A C 1
ATOM 2116 O O . TRP A 1 264 ? 9.733 -4.928 -7.683 1.00 64.31 264 TRP A O 1
ATOM 2126 N N . THR A 1 265 ? 11.629 -3.961 -6.951 1.00 68.44 265 THR A N 1
ATOM 2127 C CA . THR A 1 265 ? 12.560 -4.983 -7.443 1.00 68.44 265 THR A CA 1
ATOM 2128 C C . THR A 1 265 ? 12.936 -6.003 -6.372 1.00 68.44 265 THR A C 1
ATOM 2130 O O . THR A 1 265 ? 13.810 -6.834 -6.615 1.00 68.44 265 THR A O 1
ATOM 2133 N N . ASP A 1 266 ? 12.299 -5.968 -5.193 1.00 70.44 266 ASP A N 1
ATOM 2134 C CA . ASP A 1 266 ? 12.544 -6.961 -4.152 1.00 70.44 266 ASP A CA 1
ATOM 2135 C C . ASP A 1 266 ? 12.054 -8.332 -4.648 1.00 70.44 266 ASP A C 1
ATOM 2137 O O . ASP A 1 266 ? 10.841 -8.534 -4.802 1.00 70.44 266 ASP A O 1
ATOM 2141 N N . PRO A 1 267 ? 12.956 -9.307 -4.875 1.00 68.94 267 PRO A N 1
ATOM 2142 C CA . PRO A 1 267 ? 12.545 -10.646 -5.272 1.00 68.94 267 PRO A CA 1
ATOM 2143 C C . PRO A 1 267 ? 11.638 -11.294 -4.221 1.00 68.94 267 PRO A C 1
ATOM 2145 O O . PRO A 1 267 ? 10.854 -12.169 -4.572 1.00 68.94 267 PRO A O 1
ATOM 2148 N N . GLY A 1 268 ? 11.693 -10.855 -2.956 1.00 72.56 268 GLY A N 1
ATOM 2149 C CA . GLY A 1 268 ? 10.788 -11.301 -1.901 1.00 72.56 268 GLY A CA 1
ATOM 2150 C C . GLY A 1 268 ? 9.327 -10.935 -2.162 1.00 72.56 268 GLY A C 1
ATOM 2151 O O . GLY A 1 268 ? 8.450 -11.756 -1.911 1.00 72.56 268 GLY A O 1
ATOM 2152 N N . LEU A 1 269 ? 9.051 -9.754 -2.723 1.00 71.62 269 LEU A N 1
ATOM 2153 C CA . LEU A 1 269 ? 7.686 -9.316 -3.034 1.00 71.62 269 LEU A CA 1
ATOM 2154 C C . LEU A 1 269 ? 7.099 -10.108 -4.211 1.00 71.62 269 LEU A C 1
ATOM 2156 O O . LEU A 1 269 ? 5.965 -10.584 -4.147 1.00 71.62 269 LEU A O 1
ATOM 2160 N N . ALA A 1 270 ? 7.897 -10.312 -5.261 1.00 71.12 270 ALA A N 1
ATOM 2161 C CA . ALA A 1 270 ? 7.511 -11.158 -6.388 1.00 71.12 270 ALA A CA 1
ATOM 2162 C C . ALA A 1 270 ? 7.334 -12.625 -5.953 1.00 71.12 270 ALA A C 1
ATOM 2164 O O . ALA A 1 270 ? 6.340 -13.267 -6.303 1.00 71.12 270 ALA A O 1
ATOM 2165 N N . ALA A 1 271 ? 8.250 -13.150 -5.132 1.00 74.38 271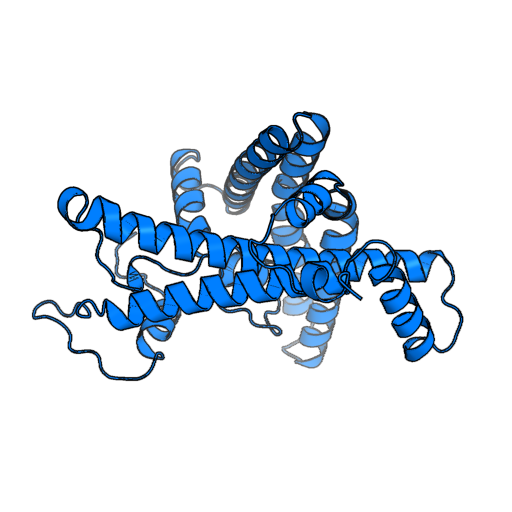 ALA A N 1
ATOM 2166 C CA . ALA A 1 271 ? 8.150 -14.494 -4.564 1.00 74.38 271 ALA A CA 1
ATOM 2167 C C . ALA A 1 271 ? 6.895 -14.642 -3.697 1.00 74.38 271 ALA A C 1
ATOM 2169 O O . ALA A 1 271 ? 6.185 -15.634 -3.819 1.00 74.38 271 ALA A O 1
ATOM 2170 N N . PHE A 1 272 ? 6.564 -13.638 -2.883 1.00 80.06 272 PHE A N 1
ATOM 2171 C CA . PHE A 1 272 ? 5.348 -13.632 -2.079 1.00 80.06 272 PHE A CA 1
ATOM 2172 C C . PHE A 1 272 ? 4.096 -13.788 -2.951 1.00 80.06 272 PHE A C 1
ATOM 2174 O O . PHE A 1 272 ? 3.354 -14.754 -2.778 1.00 80.06 272 PHE A O 1
ATOM 2181 N N . PHE A 1 273 ? 3.890 -12.913 -3.942 1.00 76.88 273 PHE A N 1
ATOM 2182 C CA . PHE A 1 273 ? 2.690 -12.974 -4.786 1.00 76.88 273 PHE A CA 1
ATOM 2183 C C . PHE A 1 273 ? 2.619 -14.233 -5.656 1.00 76.88 273 PHE A C 1
ATOM 2185 O O . PHE A 1 273 ? 1.533 -14.764 -5.888 1.00 76.88 273 PHE A O 1
ATOM 2192 N N . THR A 1 274 ? 3.763 -14.750 -6.104 1.00 74.38 274 THR A N 1
ATOM 2193 C CA . THR A 1 274 ? 3.822 -16.009 -6.866 1.00 74.38 274 THR A CA 1
ATOM 2194 C C . THR A 1 274 ? 3.608 -17.242 -5.982 1.00 74.38 274 THR A C 1
ATOM 2196 O O . THR A 1 274 ? 3.047 -18.229 -6.457 1.00 74.38 274 THR A O 1
ATOM 2199 N N . SER A 1 275 ? 3.979 -17.179 -4.697 1.00 78.81 275 SER A N 1
ATOM 2200 C CA . SER A 1 275 ? 3.822 -18.278 -3.732 1.00 78.81 275 SER A CA 1
ATOM 2201 C C . SER A 1 275 ? 2.382 -18.524 -3.283 1.00 78.81 275 SER A C 1
ATOM 2203 O O . SER A 1 275 ? 2.087 -19.614 -2.796 1.00 78.81 275 SER A O 1
ATOM 2205 N N . ILE A 1 276 ? 1.480 -17.547 -3.448 1.00 78.56 276 ILE A N 1
ATOM 2206 C CA . ILE A 1 276 ? 0.067 -17.689 -3.070 1.00 78.56 276 ILE A CA 1
ATOM 2207 C C . ILE A 1 276 ? -0.536 -18.807 -3.917 1.00 78.56 276 ILE A C 1
ATOM 2209 O O . ILE A 1 276 ? -0.847 -18.597 -5.086 1.00 78.56 276 ILE A O 1
ATOM 2213 N N . SER A 1 277 ? -0.697 -20.011 -3.373 1.00 75.00 277 SER A N 1
ATOM 2214 C CA . SER A 1 277 ? -1.329 -21.129 -4.071 1.00 75.00 277 SER A CA 1
ATOM 2215 C C . SER A 1 277 ? -2.840 -20.904 -4.121 1.00 75.00 277 SER A C 1
ATOM 2217 O O . SER A 1 277 ? -3.495 -20.711 -3.101 1.00 75.00 277 SER A O 1
ATOM 2219 N N . LEU A 1 278 ? -3.400 -20.888 -5.335 1.00 78.19 278 LEU A N 1
ATOM 2220 C CA . LEU A 1 278 ? -4.848 -20.812 -5.510 1.00 78.19 278 LEU A CA 1
ATOM 2221 C C . LEU A 1 278 ? -5.373 -22.243 -5.664 1.00 78.19 278 LEU A C 1
ATOM 2223 O O . LEU A 1 278 ? -4.781 -22.992 -6.445 1.00 78.19 278 LEU A O 1
ATOM 2227 N N . PRO A 1 279 ? -6.448 -22.632 -4.958 1.00 71.81 279 PRO A N 1
ATOM 2228 C CA . PRO A 1 279 ? -6.991 -23.989 -5.013 1.00 71.81 279 PRO A CA 1
ATOM 2229 C C . PRO A 1 279 ? -7.391 -24.447 -6.424 1.00 71.81 279 PRO A C 1
ATOM 2231 O O . PRO A 1 279 ? -7.320 -25.639 -6.706 1.00 71.81 279 PRO A O 1
ATOM 2234 N N . CYS A 1 280 ? -7.774 -23.533 -7.323 1.00 74.12 280 CYS A N 1
ATOM 2235 C CA . CYS A 1 280 ? -8.103 -23.836 -8.718 1.00 74.12 280 CYS A CA 1
ATOM 2236 C C . CYS A 1 280 ? -7.578 -22.727 -9.641 1.00 74.12 280 CYS A C 1
ATOM 2238 O O . CYS A 1 280 ? -8.306 -21.785 -9.956 1.00 74.12 280 CYS A O 1
ATOM 2240 N N . SER A 1 281 ? -6.314 -22.790 -10.060 1.00 68.94 281 SER A N 1
ATOM 2241 C CA . SER A 1 281 ? -5.819 -21.795 -11.023 1.00 68.94 281 SER A CA 1
ATOM 2242 C C . SER A 1 281 ? -6.310 -22.122 -12.434 1.00 68.94 281 SER A C 1
ATOM 2244 O O . SER A 1 281 ? -6.203 -23.278 -12.849 1.00 68.94 281 SER A O 1
ATOM 2246 N N . ALA A 1 282 ? -6.759 -21.138 -13.214 1.00 60.56 282 ALA A N 1
ATOM 2247 C CA . ALA A 1 282 ? -7.128 -21.361 -14.617 1.00 60.56 282 ALA A CA 1
ATOM 2248 C C . ALA A 1 282 ? -5.949 -21.904 -15.456 1.00 60.56 282 ALA A C 1
ATOM 2250 O O . ALA A 1 282 ? -6.152 -22.624 -16.432 1.00 60.56 282 ALA A O 1
ATOM 2251 N N . LEU A 1 283 ? -4.706 -21.661 -15.020 1.00 57.91 283 LEU A N 1
ATOM 2252 C CA . LEU A 1 283 ? -3.495 -22.250 -15.606 1.00 57.91 283 LEU A CA 1
ATOM 2253 C C . LEU A 1 283 ? -3.467 -23.789 -15.550 1.00 57.91 283 LEU A C 1
ATOM 2255 O O . LEU A 1 283 ? -2.996 -24.419 -16.498 1.00 57.91 283 LEU A O 1
ATOM 2259 N N . GLN A 1 284 ? -3.999 -24.408 -14.488 1.00 58.25 284 GLN A N 1
ATOM 2260 C CA . GLN A 1 284 ? -4.091 -25.874 -14.388 1.00 58.25 284 GLN A CA 1
ATOM 2261 C C . GLN A 1 284 ? -5.050 -26.457 -15.437 1.00 58.25 284 GLN A C 1
ATOM 2263 O O . GLN A 1 284 ? -4.820 -27.557 -15.932 1.00 58.25 284 GLN A O 1
ATOM 2268 N N . MET A 1 285 ? -6.077 -25.703 -15.840 1.00 53.41 285 MET A N 1
ATOM 2269 C CA . MET A 1 285 ? -7.010 -26.135 -16.886 1.00 53.41 285 MET A CA 1
ATOM 2270 C C . MET A 1 285 ? -6.386 -26.050 -18.287 1.00 53.41 285 MET A C 1
ATOM 2272 O O . MET A 1 285 ? -6.729 -26.847 -19.154 1.00 53.41 285 MET A O 1
ATOM 2276 N N . THR A 1 286 ? -5.436 -25.134 -18.513 1.00 55.41 286 THR A N 1
ATOM 2277 C CA . THR A 1 286 ? -4.787 -24.960 -19.827 1.00 55.41 286 THR A CA 1
ATOM 2278 C C . THR A 1 286 ? -3.606 -25.895 -20.091 1.00 55.41 286 THR A C 1
ATOM 2280 O O . THR A 1 286 ? -3.279 -26.117 -21.249 1.00 55.41 286 THR A O 1
ATOM 2283 N N . CYS A 1 287 ? -2.969 -26.453 -19.057 1.00 49.16 287 CYS A N 1
ATOM 2284 C CA . CYS A 1 287 ? -1.813 -27.354 -19.206 1.00 49.16 287 CYS A CA 1
ATOM 2285 C C . CYS A 1 287 ? -2.191 -28.848 -19.277 1.00 49.16 287 CYS A C 1
ATOM 2287 O O . CYS A 1 287 ? -1.317 -29.702 -19.157 1.00 49.16 287 CYS A O 1
ATOM 2289 N N . SER A 1 288 ? -3.478 -29.163 -19.441 1.00 43.19 288 SER A N 1
ATOM 2290 C CA . SER A 1 288 ? -3.991 -30.539 -19.534 1.00 43.19 288 SER A CA 1
ATOM 2291 C C . SER A 1 288 ? -4.276 -30.990 -20.979 1.00 43.19 288 SER A C 1
ATOM 2293 O O . SER A 1 288 ? -4.978 -31.981 -21.168 1.00 43.19 288 SER A O 1
ATOM 2295 N N . PHE A 1 289 ? -3.763 -30.270 -21.983 1.00 41.06 289 PHE A N 1
ATOM 2296 C CA . PHE A 1 289 ? -3.928 -30.567 -23.410 1.00 41.06 289 PHE A CA 1
ATOM 2297 C C . PHE A 1 289 ? -2.582 -30.610 -24.130 1.00 41.06 289 PHE A C 1
ATOM 2299 O O . PHE A 1 289 ? -1.753 -29.709 -23.866 1.00 41.06 289 PHE A O 1
#

Radius of gyration: 22.14 Å; chains: 1; bounding box: 53×66×57 Å